Protein AF-A0A812NV18-F1 (afdb_monomer_lite)

Radius of gyration: 20.15 Å; chains: 1; bounding box: 66×31×51 Å

Secondary structure (DSSP, 8-state):
--GGGS---TT--S-S-HHHHHHHHHHHHHHHHHHHHHHHHHHHHHHHHTT--SEETTEEHHHHHHHHHHHHHHHHHHHHHHHHHHH-HHHHHHHHTTS-HHHHHHHHHSS---HHHHHHHHHHHHHHHHHHHTTTT----TTHHHHHHHHHHHHHHHHHHGGGGGT-HHHHHHHHHHHHHTHHHHHHHHHHHHHHTTHHHHHHHHTT--

Foldseek 3Di:
DDLVPQPADPPQDDPSDPVSLLVVLQVLLQVLLVVLLVQLVVQLVVCVVVVDDQDQLNAGSSQVSLLVSLLVLLVPQQVLLVVQCVVDPLSVVCVVVVRDPVSVVCLQVPPDRRPSLVNVLSNVLSVLSNCVVSLVNDPDPPVPPVVSVCSVCVSVVSSSQSSCVNRRNSSSNVSSVVSNVCVVVSVVSVVCVCVSNPVVVVVCVVVPPD

pLDDT: mean 80.18, std 15.87, range [36.34, 97.88]

Sequence (210 aa):
MDWSLAPHSLEFDGDGTLLSMYVVTYSKALPYSIFFVIAWGAYDVLLRLAGFGDQIRAVRRGTWALKLMNLTHHGLITPLALLSMWQDPVIRQLYACFGCNEAAALMNRAAAAPLAARALTPVTIGYFTADLLLLSQWQLTQSSKVERYLMLVHHIASMAVWPAAVYFDWVARYVLIMLSYESTSLLLTLLWIISAAGYKQRLLCREGLA

Structure (mmCIF, N/CA/C/O backbone):
data_AF-A0A812NV18-F1
#
_entry.id   AF-A0A812NV18-F1
#
loop_
_atom_site.group_PDB
_atom_site.id
_atom_site.type_symbol
_atom_site.label_atom_id
_atom_site.label_alt_id
_atom_site.label_comp_id
_atom_site.label_asym_id
_atom_site.label_entity_id
_atom_site.label_seq_id
_atom_site.pdbx_PDB_ins_code
_atom_site.Cartn_x
_atom_site.Cartn_y
_atom_site.Cartn_z
_atom_site.occupancy
_atom_site.B_iso_or_equiv
_atom_site.auth_seq_id
_atom_site.auth_comp_id
_atom_site.auth_asym_id
_atom_site.auth_atom_id
_atom_site.pdbx_PDB_model_num
ATOM 1 N N . MET A 1 1 ? 24.898 -11.843 -13.709 1.00 41.81 1 MET A N 1
ATOM 2 C CA . MET A 1 1 ? 23.946 -11.084 -14.541 1.00 41.81 1 MET A CA 1
ATOM 3 C C . MET A 1 1 ? 24.466 -9.663 -14.549 1.00 41.81 1 MET A C 1
ATOM 5 O O . MET A 1 1 ? 24.646 -9.116 -13.470 1.00 41.81 1 MET A O 1
ATOM 9 N N . ASP A 1 2 ? 24.875 -9.164 -15.710 1.00 36.34 2 ASP A N 1
ATOM 10 C CA . ASP A 1 2 ? 25.438 -7.821 -15.850 1.00 36.34 2 ASP A CA 1
ATOM 11 C C . ASP A 1 2 ? 24.281 -6.816 -15.899 1.00 36.34 2 ASP A C 1
ATOM 13 O O . ASP A 1 2 ? 23.457 -6.853 -16.812 1.00 36.34 2 ASP A O 1
ATOM 17 N N . TRP A 1 3 ? 24.162 -5.995 -14.857 1.00 43.84 3 TRP A N 1
ATOM 18 C CA . TRP A 1 3 ? 23.055 -5.051 -14.682 1.00 43.84 3 TRP A CA 1
ATOM 19 C C . TRP A 1 3 ? 23.277 -3.728 -15.434 1.00 43.84 3 TRP A C 1
ATOM 21 O O . TRP A 1 3 ? 22.374 -2.898 -15.468 1.00 43.84 3 TRP A O 1
ATOM 31 N N . SER A 1 4 ? 24.436 -3.553 -16.085 1.00 42.78 4 SER A N 1
ATOM 32 C CA . SER A 1 4 ? 24.821 -2.339 -16.828 1.00 42.78 4 SER A CA 1
ATOM 33 C C . SER A 1 4 ? 24.015 -2.079 -18.111 1.00 42.78 4 SER A C 1
ATOM 35 O O . SER A 1 4 ? 24.136 -1.017 -18.716 1.00 42.78 4 SER A O 1
ATOM 37 N N . LEU A 1 5 ? 23.181 -3.037 -18.533 1.00 42.78 5 LEU A N 1
ATOM 38 C CA . LEU A 1 5 ? 22.364 -2.952 -19.750 1.00 42.78 5 LEU A CA 1
ATOM 39 C C . LEU A 1 5 ? 20.910 -2.520 -19.493 1.00 42.78 5 LEU A C 1
ATOM 41 O O . LEU A 1 5 ? 20.145 -2.374 -20.448 1.00 42.78 5 LEU A O 1
ATOM 45 N N . ALA A 1 6 ? 20.499 -2.328 -18.235 1.00 46.09 6 ALA A N 1
ATOM 46 C CA . ALA A 1 6 ? 19.178 -1.785 -17.936 1.00 46.09 6 ALA A CA 1
ATOM 47 C C . ALA A 1 6 ? 19.181 -0.269 -18.219 1.00 46.09 6 ALA A C 1
ATOM 49 O O . ALA A 1 6 ? 20.049 0.434 -17.702 1.00 46.09 6 ALA A O 1
ATOM 50 N N . PRO A 1 7 ? 18.253 0.266 -19.035 1.00 44.75 7 PRO A N 1
ATOM 51 C CA . PRO A 1 7 ? 18.213 1.693 -19.334 1.00 44.75 7 PRO A CA 1
ATOM 52 C C . PRO A 1 7 ? 18.009 2.492 -18.040 1.00 44.75 7 PRO A C 1
ATOM 54 O O . PRO A 1 7 ? 16.928 2.495 -17.452 1.00 44.75 7 PRO A O 1
ATOM 57 N N . HIS A 1 8 ? 19.072 3.161 -17.590 1.00 44.47 8 HIS A N 1
ATOM 58 C CA . HIS A 1 8 ? 19.050 4.003 -16.402 1.00 44.47 8 HIS A CA 1
ATOM 59 C C . HIS A 1 8 ? 18.080 5.164 -16.614 1.00 44.47 8 HIS A C 1
ATOM 61 O O . HIS A 1 8 ? 18.234 5.982 -17.522 1.00 44.47 8 HIS A O 1
ATOM 67 N N . SER A 1 9 ? 17.063 5.256 -15.764 1.00 46.78 9 SER A N 1
ATOM 68 C CA . SER A 1 9 ? 16.259 6.464 -15.685 1.00 46.78 9 SER A CA 1
ATOM 69 C C . SER A 1 9 ? 17.014 7.550 -14.932 1.00 46.78 9 SER A C 1
ATOM 71 O O . SER A 1 9 ? 17.441 7.313 -13.805 1.00 46.78 9 SER A O 1
ATOM 73 N N . LEU A 1 10 ? 17.081 8.744 -15.519 1.00 43.34 10 LEU A N 1
ATOM 74 C CA . LEU A 1 10 ? 17.744 9.958 -15.014 1.00 43.34 10 LEU A CA 1
ATOM 75 C C . LEU A 1 10 ? 17.324 10.431 -13.596 1.00 43.34 10 LEU A C 1
ATOM 77 O O . LEU A 1 10 ? 17.858 11.415 -13.107 1.00 43.34 10 LEU A O 1
ATOM 81 N N . GLU A 1 11 ? 16.371 9.773 -12.926 1.00 48.09 11 GLU A N 1
ATOM 82 C CA . GLU A 1 11 ? 15.874 10.133 -11.581 1.00 48.09 11 GLU A CA 1
ATOM 83 C C . GLU A 1 11 ? 16.485 9.319 -10.425 1.00 48.09 11 GLU A C 1
ATOM 85 O O . GLU A 1 11 ? 16.137 9.523 -9.252 1.00 48.09 11 GLU A O 1
ATOM 90 N N . PHE A 1 12 ? 17.363 8.368 -10.741 1.00 51.25 12 PHE A N 1
ATOM 91 C CA . PHE A 1 12 ? 17.963 7.455 -9.775 1.00 51.25 12 PHE A CA 1
ATOM 92 C C . PHE A 1 12 ? 19.472 7.334 -10.019 1.00 51.25 12 PHE A C 1
ATOM 94 O O . PHE A 1 12 ? 19.949 6.316 -10.515 1.00 51.25 12 PHE A O 1
ATOM 101 N N . ASP A 1 13 ? 20.211 8.390 -9.664 1.00 47.53 13 ASP A N 1
ATOM 102 C CA . ASP A 1 13 ? 21.678 8.396 -9.654 1.00 47.53 13 ASP A CA 1
ATOM 103 C C . ASP A 1 13 ? 22.204 7.377 -8.631 1.00 47.53 13 ASP A C 1
ATOM 105 O O . ASP A 1 13 ? 21.979 7.493 -7.424 1.00 47.53 13 ASP A O 1
ATOM 109 N N . GLY A 1 14 ? 22.894 6.347 -9.115 1.00 55.31 14 GLY A N 1
ATOM 110 C CA . GLY A 1 14 ? 23.574 5.357 -8.289 1.00 55.31 14 GLY A CA 1
ATOM 111 C C . GLY A 1 14 ? 24.236 4.279 -9.138 1.00 55.31 14 GLY A C 1
ATOM 112 O O . GLY A 1 14 ? 23.858 4.077 -10.290 1.00 55.31 14 GLY A O 1
ATOM 113 N N . ASP A 1 15 ? 25.185 3.555 -8.545 1.00 57.50 15 ASP A N 1
ATOM 114 C CA . ASP A 1 15 ? 26.094 2.603 -9.211 1.00 57.50 15 ASP A CA 1
ATOM 115 C C . ASP A 1 15 ? 25.412 1.375 -9.866 1.00 57.50 15 ASP A C 1
ATOM 117 O O . ASP A 1 15 ? 26.082 0.417 -10.246 1.00 57.50 15 ASP A O 1
ATOM 121 N N . GLY A 1 16 ? 24.076 1.346 -9.965 1.00 66.50 16 GLY A N 1
ATOM 122 C CA . GLY A 1 16 ? 23.316 0.238 -10.555 1.00 66.50 16 GLY A CA 1
ATOM 123 C C . GLY A 1 16 ? 23.439 -1.078 -9.779 1.00 66.50 16 GLY A C 1
ATOM 124 O O . GLY A 1 16 ? 23.252 -2.155 -10.342 1.00 66.50 16 GLY A O 1
ATOM 125 N N . THR A 1 17 ? 23.775 -1.019 -8.487 1.00 78.00 17 THR A N 1
ATOM 126 C CA . THR A 1 17 ? 23.964 -2.201 -7.636 1.00 78.00 17 THR A CA 1
ATOM 127 C C . THR A 1 17 ? 22.673 -2.609 -6.930 1.00 78.00 17 THR A C 1
ATOM 129 O O . THR A 1 17 ? 21.763 -1.807 -6.716 1.00 78.00 17 THR A O 1
ATOM 132 N N . LEU A 1 18 ? 22.613 -3.866 -6.475 1.00 78.62 18 LEU A N 1
ATOM 133 C CA . LEU A 1 18 ? 21.523 -4.327 -5.612 1.00 78.62 18 LEU A CA 1
ATOM 134 C C . LEU A 1 18 ? 21.396 -3.433 -4.368 1.00 78.62 18 LEU A C 1
ATOM 136 O O . LEU A 1 18 ? 20.297 -3.037 -4.004 1.00 78.62 18 LEU A O 1
ATOM 140 N N . LEU A 1 19 ? 22.516 -3.066 -3.739 1.00 83.81 19 LEU A N 1
ATOM 141 C CA . LEU A 1 19 ? 22.509 -2.220 -2.547 1.00 83.81 19 LEU A CA 1
ATOM 142 C C . LEU A 1 19 ? 21.944 -0.824 -2.842 1.00 83.81 19 LEU A C 1
ATOM 144 O O . LEU A 1 19 ? 21.083 -0.355 -2.096 1.00 83.81 19 LEU A O 1
ATOM 148 N N . SER A 1 20 ? 22.370 -0.181 -3.935 1.00 81.75 20 SER A N 1
ATOM 149 C CA . SER A 1 20 ? 21.863 1.146 -4.307 1.00 81.75 20 SER A CA 1
ATOM 150 C C . SER A 1 20 ? 20.361 1.120 -4.601 1.00 81.75 20 SER A C 1
ATOM 152 O O . SER A 1 20 ? 19.666 2.042 -4.186 1.00 81.75 20 SER A O 1
ATOM 154 N N . MET A 1 21 ? 19.836 0.038 -5.193 1.00 84.38 21 MET A N 1
ATOM 155 C CA . MET A 1 21 ? 18.393 -0.181 -5.398 1.00 84.38 21 MET A CA 1
ATOM 156 C C . MET A 1 21 ? 17.594 -0.037 -4.097 1.00 84.38 21 MET A C 1
ATOM 158 O O . MET A 1 21 ? 16.613 0.711 -4.022 1.00 84.38 21 MET A O 1
ATOM 162 N N . TYR A 1 22 ? 18.028 -0.761 -3.060 1.00 88.56 22 TYR A N 1
ATOM 163 C CA . TYR A 1 22 ? 17.383 -0.762 -1.752 1.00 88.56 22 TYR A CA 1
ATOM 164 C C . TYR A 1 22 ? 17.553 0.599 -1.072 1.00 88.56 22 TYR A C 1
ATOM 166 O O . TYR A 1 22 ? 16.563 1.190 -0.651 1.00 88.56 22 TYR A O 1
ATOM 174 N N . VAL A 1 23 ? 18.767 1.152 -1.023 1.00 88.25 23 VAL A N 1
ATOM 175 C CA . VAL A 1 23 ? 19.027 2.456 -0.382 1.00 88.25 23 VAL A CA 1
ATOM 176 C C . VAL A 1 23 ? 18.149 3.557 -0.978 1.00 88.25 23 VAL A C 1
ATOM 178 O O . VAL A 1 23 ? 17.498 4.315 -0.258 1.00 88.25 23 VAL A O 1
ATOM 181 N N . VAL A 1 24 ? 18.074 3.616 -2.301 1.00 85.25 24 VAL A N 1
ATOM 182 C CA . VAL A 1 24 ? 17.283 4.606 -3.028 1.00 85.25 24 VAL A CA 1
ATOM 183 C C . VAL A 1 24 ? 15.786 4.430 -2.774 1.00 85.25 24 VAL A C 1
ATOM 185 O O . VAL A 1 24 ? 15.084 5.396 -2.476 1.00 85.25 24 VAL A O 1
ATOM 188 N N . THR A 1 25 ? 15.284 3.199 -2.863 1.00 88.56 25 THR A N 1
ATOM 189 C CA . THR A 1 25 ? 13.852 2.937 -2.680 1.00 88.56 25 THR A CA 1
ATOM 190 C C . THR A 1 25 ? 13.421 3.245 -1.249 1.00 88.56 25 THR A C 1
ATOM 192 O O . THR A 1 25 ? 12.425 3.934 -1.034 1.00 88.56 25 THR A O 1
ATOM 195 N N . TYR A 1 26 ? 14.188 2.780 -0.262 1.00 92.12 26 TYR A N 1
ATOM 196 C CA . TYR A 1 26 ? 13.844 2.932 1.149 1.00 92.12 26 TYR A CA 1
ATOM 197 C C . TYR A 1 26 ? 14.080 4.349 1.681 1.00 92.12 26 TYR A C 1
ATOM 199 O O . TYR A 1 26 ? 13.310 4.799 2.528 1.00 92.12 26 TYR A O 1
ATOM 207 N N . SER A 1 27 ? 15.062 5.092 1.158 1.00 91.00 27 SER A N 1
ATOM 208 C CA . SER A 1 27 ? 15.212 6.519 1.492 1.00 91.00 27 SER A CA 1
ATOM 209 C C . SER A 1 27 ? 14.010 7.337 1.015 1.00 91.00 27 SER A C 1
ATOM 211 O O . SER A 1 27 ? 13.513 8.181 1.760 1.00 91.00 27 SER A O 1
ATOM 213 N N . LYS A 1 28 ? 13.472 7.029 -0.176 1.00 91.12 28 LYS A N 1
ATOM 214 C CA . LYS A 1 28 ? 12.223 7.626 -0.673 1.00 91.12 28 LYS A CA 1
ATOM 215 C C . LYS A 1 28 ? 10.982 7.101 0.062 1.00 91.12 28 LYS A C 1
ATOM 217 O O . LYS A 1 28 ? 10.014 7.841 0.180 1.00 91.12 28 LYS A O 1
ATOM 222 N N . ALA A 1 29 ? 10.991 5.864 0.566 1.00 94.31 29 ALA A N 1
ATOM 223 C CA . ALA A 1 29 ? 9.863 5.276 1.296 1.00 94.31 29 ALA A CA 1
ATOM 224 C C . ALA A 1 29 ? 9.712 5.810 2.732 1.00 94.31 29 ALA A C 1
ATOM 226 O O . ALA A 1 29 ? 8.592 5.949 3.218 1.00 94.31 29 ALA A O 1
ATOM 227 N N . LEU A 1 30 ? 10.819 6.144 3.403 1.00 94.94 30 LEU A N 1
ATOM 228 C CA . LEU A 1 30 ? 10.836 6.624 4.789 1.00 94.94 30 LEU A CA 1
ATOM 229 C C . LEU A 1 30 ? 9.849 7.774 5.089 1.00 94.94 30 LEU A C 1
ATOM 231 O O . LEU A 1 30 ? 9.085 7.640 6.050 1.00 94.94 30 LEU A O 1
ATOM 235 N N . PRO A 1 31 ? 9.805 8.882 4.317 1.00 96.06 31 PRO A N 1
ATOM 236 C CA . PRO A 1 31 ? 8.834 9.947 4.570 1.00 96.06 31 PRO A CA 1
ATOM 237 C C . PRO A 1 31 ? 7.385 9.458 4.463 1.00 96.06 31 PRO A C 1
ATOM 239 O O . PRO A 1 31 ? 6.535 9.917 5.224 1.00 96.06 31 PRO A O 1
ATOM 242 N N . TYR A 1 32 ? 7.098 8.490 3.587 1.00 96.00 32 TYR A N 1
ATOM 243 C CA . TYR A 1 32 ? 5.766 7.896 3.482 1.00 96.00 32 TYR A CA 1
ATOM 244 C C . TYR A 1 32 ? 5.443 7.005 4.682 1.00 96.00 32 TYR A C 1
ATOM 246 O O . TYR A 1 32 ? 4.331 7.083 5.195 1.00 96.00 32 TYR A O 1
ATOM 254 N N . SER A 1 33 ? 6.403 6.230 5.199 1.00 96.81 33 SER A N 1
ATOM 255 C CA . SER A 1 33 ? 6.217 5.474 6.448 1.00 96.81 33 SER A CA 1
ATOM 256 C C . SER A 1 33 ? 5.824 6.396 7.602 1.00 96.81 33 SER A C 1
ATOM 258 O O . SER A 1 33 ? 4.867 6.123 8.324 1.00 96.81 33 SER A O 1
ATOM 260 N N . ILE A 1 34 ? 6.530 7.523 7.745 1.00 97.19 34 ILE A N 1
ATOM 261 C CA . ILE A 1 34 ? 6.234 8.540 8.763 1.00 97.19 34 ILE A CA 1
ATOM 262 C C . ILE A 1 34 ? 4.842 9.134 8.528 1.00 97.19 34 ILE A C 1
ATOM 264 O O . ILE A 1 34 ? 4.042 9.207 9.461 1.00 97.19 34 ILE A O 1
ATOM 268 N N . PHE A 1 35 ? 4.531 9.511 7.286 1.00 96.38 35 PHE A N 1
ATOM 269 C CA . PHE A 1 35 ? 3.225 10.044 6.913 1.00 96.38 35 PHE A CA 1
ATOM 270 C C . PHE A 1 35 ? 2.083 9.092 7.289 1.00 96.38 35 PHE A C 1
ATOM 272 O O . PHE A 1 35 ? 1.123 9.529 7.918 1.00 96.38 35 PHE A O 1
ATOM 279 N N . PHE A 1 36 ? 2.185 7.800 6.966 1.00 97.50 36 PHE A N 1
ATOM 280 C CA . PHE A 1 36 ? 1.132 6.830 7.270 1.00 97.50 36 PHE A CA 1
ATOM 281 C C . PHE A 1 36 ? 0.977 6.588 8.777 1.00 97.50 36 PHE A C 1
ATOM 283 O O . PHE A 1 36 ? -0.150 6.543 9.266 1.00 97.50 36 PHE A O 1
ATOM 290 N N . VAL A 1 37 ? 2.071 6.543 9.546 1.00 97.44 37 VAL A N 1
ATOM 291 C CA . VAL A 1 37 ? 1.990 6.471 11.017 1.00 97.44 37 VAL A CA 1
ATOM 292 C C . VAL A 1 37 ? 1.296 7.711 11.599 1.00 97.44 37 VAL A C 1
ATOM 294 O O . VAL A 1 37 ? 0.440 7.583 12.477 1.00 97.44 37 VAL A O 1
ATOM 297 N N . ILE A 1 38 ? 1.608 8.907 11.088 1.00 97.56 38 ILE A N 1
ATOM 298 C CA . ILE A 1 38 ? 0.936 10.151 11.494 1.00 97.56 38 ILE A CA 1
ATOM 299 C C . ILE A 1 38 ? -0.544 10.124 11.096 1.00 97.56 38 ILE A C 1
ATOM 301 O O . ILE A 1 38 ? -1.393 10.482 11.910 1.00 97.56 38 ILE A O 1
ATOM 305 N N . ALA A 1 39 ? -0.872 9.673 9.884 1.00 96.75 39 ALA A N 1
ATOM 306 C CA . ALA A 1 39 ? -2.246 9.572 9.402 1.00 96.75 39 ALA A CA 1
ATOM 307 C C . ALA A 1 39 ? -3.078 8.618 10.273 1.00 96.75 39 ALA A C 1
ATOM 309 O O . ALA A 1 39 ? -4.186 8.967 10.679 1.00 96.75 39 ALA A O 1
ATOM 310 N N . TRP A 1 40 ? -2.527 7.454 10.634 1.00 97.75 40 TRP A N 1
ATOM 311 C CA . TRP A 1 40 ? -3.141 6.550 11.607 1.00 97.75 40 TRP A CA 1
ATOM 312 C C . TRP A 1 40 ? -3.402 7.250 12.948 1.00 97.75 40 TRP A C 1
ATOM 314 O O . TRP A 1 40 ? -4.520 7.196 13.461 1.00 97.75 40 TRP A O 1
ATOM 324 N N . GLY A 1 41 ? -2.401 7.953 13.490 1.00 97.50 41 GLY A N 1
ATOM 325 C CA . GLY A 1 41 ? -2.540 8.691 14.747 1.00 97.50 41 GLY A CA 1
ATOM 326 C C . GLY A 1 41 ? -3.616 9.777 14.673 1.00 97.50 41 GLY A C 1
ATOM 327 O O . GLY A 1 41 ? -4.420 9.915 15.594 1.00 97.50 41 GLY A O 1
ATOM 328 N N . ALA A 1 42 ? -3.692 10.499 13.553 1.00 97.88 42 ALA A N 1
ATOM 329 C CA . ALA A 1 42 ? -4.732 11.491 13.304 1.00 97.88 42 ALA A CA 1
ATOM 330 C C . ALA A 1 42 ? -6.129 10.851 13.297 1.00 97.88 42 ALA A C 1
ATOM 332 O O . ALA A 1 42 ? -7.033 11.370 13.950 1.00 97.88 42 ALA A O 1
ATOM 333 N N . TYR A 1 43 ? -6.309 9.701 12.638 1.00 97.62 43 TYR A N 1
ATOM 334 C CA . TYR A 1 43 ? -7.581 8.975 12.681 1.00 97.62 43 TYR A CA 1
ATOM 335 C C . TYR A 1 43 ? -7.933 8.483 14.090 1.00 97.62 43 TYR A C 1
ATOM 337 O O . TYR A 1 43 ? -9.087 8.621 14.492 1.00 97.62 43 TYR A O 1
ATOM 345 N N . ASP A 1 44 ? -6.978 7.954 14.865 1.00 97.00 44 ASP A N 1
ATOM 346 C CA . ASP A 1 44 ? -7.248 7.520 16.246 1.00 97.00 44 ASP A CA 1
ATOM 347 C C . ASP A 1 44 ? -7.688 8.695 17.133 1.00 97.00 44 ASP A C 1
ATOM 349 O O . ASP A 1 44 ? -8.668 8.583 17.875 1.00 97.00 44 ASP A O 1
ATOM 353 N N . VAL A 1 45 ? -7.023 9.848 16.998 1.00 97.50 45 VAL A N 1
ATOM 354 C CA . VAL A 1 45 ? -7.393 11.085 17.701 1.00 97.50 45 VAL A CA 1
ATOM 355 C C . VAL A 1 45 ? -8.776 11.568 17.272 1.00 97.50 45 VAL A C 1
ATOM 357 O O . VAL A 1 45 ? -9.589 11.883 18.138 1.00 97.50 45 VAL A O 1
ATOM 360 N N . LEU A 1 46 ? -9.086 11.588 15.973 1.00 97.00 46 LEU A N 1
ATOM 361 C CA . LEU A 1 46 ? -10.409 11.984 15.478 1.00 97.00 46 LEU A CA 1
ATOM 362 C C . LEU A 1 46 ? -11.515 11.074 16.021 1.00 97.00 46 LEU A C 1
ATOM 364 O O . LEU A 1 46 ? -12.548 11.567 16.472 1.00 97.00 46 LEU A O 1
ATOM 368 N N . LEU A 1 47 ? -11.291 9.758 16.039 1.00 95.50 47 LEU A N 1
ATOM 369 C CA . LEU A 1 47 ? -12.233 8.803 16.622 1.00 95.50 47 LEU A CA 1
ATOM 370 C C . LEU A 1 47 ? -12.416 9.055 18.126 1.00 95.50 47 LEU A C 1
ATOM 372 O O . LEU A 1 47 ? -13.542 9.054 18.621 1.00 95.50 47 LEU A O 1
ATOM 376 N N . ARG A 1 48 ? -11.334 9.338 18.855 1.00 95.31 48 ARG A N 1
ATOM 377 C CA . ARG A 1 48 ? -11.410 9.689 20.277 1.00 95.31 48 ARG A CA 1
ATOM 378 C C . ARG A 1 48 ? -12.193 10.985 20.509 1.00 95.31 48 ARG A C 1
ATOM 380 O O . ARG A 1 48 ? -13.042 11.027 21.397 1.00 95.31 48 ARG A O 1
ATOM 387 N N . LEU A 1 49 ? -11.938 12.025 19.714 1.00 95.38 49 LEU A N 1
ATOM 388 C CA . LEU A 1 49 ? -12.653 13.306 19.780 1.00 95.38 49 LEU A CA 1
ATOM 389 C C . LEU A 1 49 ? -14.137 13.162 19.419 1.00 95.38 49 LEU A C 1
ATOM 391 O O . LEU A 1 49 ? -14.968 13.878 19.968 1.00 95.38 49 LEU A O 1
ATOM 395 N N . ALA A 1 50 ? -14.484 12.195 18.568 1.00 93.44 50 ALA A N 1
ATOM 396 C CA . ALA A 1 50 ? -15.866 11.825 18.263 1.00 93.44 50 ALA A CA 1
ATOM 397 C C . ALA A 1 50 ? -16.571 11.050 19.400 1.00 93.44 50 ALA A C 1
ATOM 399 O O . ALA A 1 50 ? -17.706 10.608 19.230 1.00 93.44 50 ALA A O 1
ATOM 400 N N . GLY A 1 51 ? -15.921 10.877 20.557 1.00 91.12 51 GLY A N 1
ATOM 401 C CA . GLY A 1 51 ? -16.498 10.242 21.743 1.00 91.12 51 GLY A CA 1
ATOM 402 C C . GLY A 1 51 ? -16.332 8.723 21.791 1.00 91.12 51 GLY A C 1
ATOM 403 O O . GLY A 1 51 ? -16.900 8.075 22.671 1.00 91.12 51 GLY A O 1
ATOM 404 N N . PHE A 1 52 ? -15.555 8.131 20.880 1.00 91.25 52 PHE A N 1
ATOM 405 C CA . PHE A 1 52 ? -15.274 6.702 20.927 1.00 91.25 52 PHE A CA 1
ATOM 406 C C . PHE A 1 52 ? -14.193 6.381 21.967 1.00 91.25 52 PHE A C 1
ATOM 408 O O . PHE A 1 52 ? -13.085 6.923 21.935 1.00 91.25 52 PHE A O 1
ATOM 415 N N . GLY A 1 53 ? -14.508 5.449 22.873 1.00 89.50 53 GLY A N 1
ATOM 416 C CA . GLY A 1 53 ? -13.548 4.881 23.822 1.00 89.50 53 GLY A CA 1
ATOM 417 C C . GLY A 1 53 ? -12.487 4.014 23.137 1.00 89.50 53 GLY A C 1
ATOM 418 O O . GLY A 1 53 ? -12.280 4.079 21.927 1.00 89.50 53 GLY A O 1
ATOM 419 N N . ASP A 1 54 ? -11.792 3.170 23.896 1.00 90.44 54 ASP A N 1
ATOM 420 C CA . ASP A 1 54 ? -10.711 2.329 23.345 1.00 90.44 54 ASP A CA 1
ATOM 421 C C . ASP A 1 54 ? -11.212 1.196 22.441 1.00 90.44 54 ASP A C 1
ATOM 423 O O . ASP A 1 54 ? -10.441 0.588 21.691 1.00 90.44 54 ASP A O 1
ATOM 427 N N . GLN A 1 55 ? -12.521 0.944 22.466 1.00 89.62 55 GLN A N 1
ATOM 428 C CA . GLN A 1 55 ? -13.203 0.018 21.579 1.00 89.62 55 GLN A CA 1
ATOM 429 C C . GLN A 1 55 ?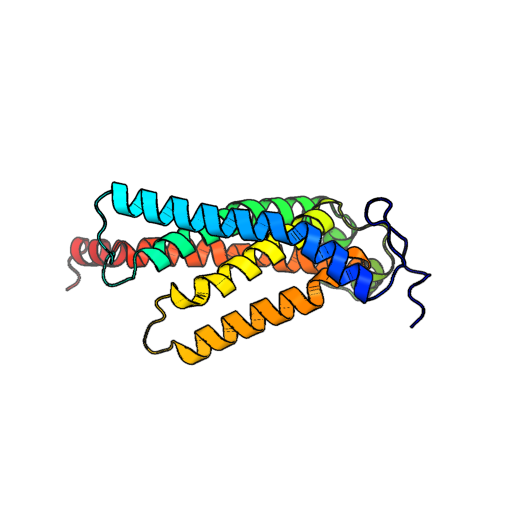 -14.422 0.674 20.930 1.00 89.62 55 GLN A C 1
ATOM 431 O O . GLN A 1 55 ? -15.183 1.401 21.565 1.00 89.62 55 GLN A O 1
ATOM 436 N N . ILE A 1 56 ? -14.638 0.339 19.664 1.00 87.44 56 ILE A N 1
ATOM 437 C CA . ILE A 1 56 ? -15.819 0.667 18.875 1.00 87.44 56 ILE A CA 1
ATOM 438 C C . ILE A 1 56 ? -16.431 -0.668 18.464 1.00 87.44 56 ILE A C 1
ATOM 440 O O . ILE A 1 56 ? -15.858 -1.394 17.650 1.00 87.44 56 ILE A O 1
ATOM 444 N N . ARG A 1 57 ? -17.584 -1.007 19.057 1.00 84.81 57 ARG A N 1
ATOM 445 C CA . ARG A 1 57 ? -18.323 -2.256 18.788 1.00 84.81 57 ARG A CA 1
ATOM 446 C C . ARG A 1 57 ? -17.440 -3.512 18.909 1.00 84.81 57 ARG A C 1
ATOM 448 O O . ARG A 1 57 ? -17.361 -4.315 17.988 1.00 84.81 57 ARG A O 1
ATOM 455 N N . ALA A 1 58 ? -16.768 -3.653 20.056 1.00 84.44 58 ALA A N 1
ATOM 456 C CA . ALA A 1 58 ? -15.850 -4.752 20.392 1.00 84.44 58 ALA A CA 1
ATOM 457 C C . ALA A 1 58 ? -14.566 -4.848 19.540 1.00 84.44 58 ALA A C 1
ATOM 459 O O . ALA A 1 58 ? -13.804 -5.804 19.686 1.00 84.44 58 ALA A O 1
ATOM 460 N N . VAL A 1 59 ? -14.287 -3.850 18.695 1.00 87.25 59 VAL A N 1
ATOM 461 C CA . VAL A 1 59 ? -13.035 -3.726 17.940 1.00 87.25 59 VAL A CA 1
ATOM 462 C C . VAL A 1 59 ? -12.224 -2.552 18.478 1.00 87.25 59 VAL A C 1
ATOM 464 O O . VAL A 1 59 ? -12.766 -1.471 18.696 1.00 87.25 59 VAL A O 1
ATOM 467 N N . ARG A 1 60 ? -10.917 -2.732 18.665 1.00 90.50 60 ARG A N 1
ATOM 468 C CA . ARG A 1 60 ? -9.989 -1.696 19.121 1.00 90.50 60 ARG A CA 1
ATOM 469 C C . ARG A 1 60 ? -10.071 -0.471 18.210 1.00 90.50 60 ARG A C 1
ATOM 471 O O . ARG A 1 60 ? -9.998 -0.598 16.987 1.00 90.50 60 ARG A O 1
ATOM 478 N N . ARG A 1 61 ? -10.147 0.726 18.799 1.00 92.88 61 ARG A N 1
ATOM 479 C CA . ARG A 1 61 ? -10.155 2.005 18.061 1.00 92.88 61 ARG A CA 1
ATOM 480 C C . ARG A 1 61 ? -8.947 2.139 17.121 1.00 92.88 61 ARG A C 1
ATOM 482 O O . ARG A 1 61 ? -9.110 2.516 15.967 1.00 92.88 61 ARG A O 1
ATOM 489 N N . GLY A 1 62 ? -7.775 1.669 17.552 1.00 93.69 62 GLY A N 1
ATOM 490 C CA . GLY A 1 62 ? -6.577 1.588 16.711 1.00 93.69 62 GLY A CA 1
ATOM 491 C C . GLY A 1 62 ? -6.744 0.745 15.435 1.00 93.69 62 GLY A C 1
ATOM 492 O O . GLY A 1 62 ? -6.176 1.102 14.407 1.00 93.69 62 GLY A O 1
ATOM 493 N N . THR A 1 63 ? -7.557 -0.322 15.449 1.00 92.25 63 THR A N 1
ATOM 494 C CA . THR A 1 63 ? -7.891 -1.094 14.233 1.00 92.25 63 THR A CA 1
ATOM 495 C C . THR A 1 63 ? -8.798 -0.297 13.298 1.00 92.25 63 THR A C 1
ATOM 497 O O . THR A 1 63 ? -8.636 -0.357 12.084 1.00 92.25 63 THR A O 1
ATOM 500 N N . TRP A 1 64 ? -9.736 0.481 13.842 1.00 93.19 64 TRP A N 1
ATOM 501 C CA . TRP A 1 64 ? -10.554 1.392 13.040 1.00 93.19 64 TRP A CA 1
ATOM 502 C C . TRP A 1 64 ? -9.705 2.470 12.366 1.00 93.19 64 TRP A C 1
ATOM 504 O O . TRP A 1 64 ? -9.864 2.707 11.170 1.00 93.19 64 TRP A O 1
ATOM 514 N N . ALA A 1 65 ? -8.763 3.063 13.100 1.00 95.50 65 ALA A N 1
ATOM 515 C CA . ALA A 1 65 ? -7.813 4.023 12.548 1.00 95.50 65 ALA A CA 1
ATOM 516 C C . ALA A 1 65 ? -6.956 3.410 11.424 1.00 95.50 65 ALA A C 1
ATOM 518 O O . ALA A 1 65 ? -6.776 4.039 10.384 1.00 95.50 65 ALA A O 1
ATOM 519 N N . LEU A 1 66 ? -6.509 2.156 11.581 1.00 93.50 66 LEU A N 1
ATOM 520 C CA . LEU A 1 66 ? -5.824 1.410 10.517 1.00 93.50 66 LEU A CA 1
ATOM 521 C C . LEU A 1 66 ? -6.717 1.222 9.289 1.00 93.50 66 LEU A C 1
ATOM 523 O O . LEU A 1 66 ? -6.296 1.498 8.176 1.00 93.50 66 LEU A O 1
ATOM 527 N N . LYS A 1 67 ? -7.980 0.822 9.466 1.00 91.75 67 LYS A N 1
ATOM 528 C CA . LYS A 1 67 ? -8.914 0.648 8.341 1.00 91.75 67 LYS A CA 1
ATOM 529 C C . LYS A 1 67 ? -9.185 1.951 7.587 1.00 91.75 67 LYS A C 1
ATOM 531 O O . LYS A 1 67 ? -9.288 1.917 6.365 1.00 91.75 67 LYS A O 1
ATOM 536 N N . LEU A 1 68 ? -9.260 3.085 8.283 1.00 93.88 68 LEU A N 1
ATOM 537 C CA . LEU A 1 68 ? -9.388 4.403 7.653 1.00 93.88 68 LEU A CA 1
ATOM 538 C C . LEU A 1 68 ? -8.112 4.801 6.899 1.00 93.88 68 LEU A C 1
ATOM 540 O O . LEU A 1 68 ? -8.197 5.266 5.766 1.00 93.88 68 LEU A O 1
ATOM 544 N N . MET A 1 69 ? -6.937 4.552 7.480 1.00 94.81 69 MET A N 1
ATOM 545 C CA . MET A 1 69 ? -5.654 4.754 6.803 1.00 94.81 69 MET A CA 1
ATOM 546 C C . MET A 1 69 ? -5.531 3.887 5.539 1.00 94.81 69 MET A C 1
ATOM 548 O O . MET A 1 69 ? -5.180 4.408 4.482 1.00 94.81 69 MET A O 1
ATOM 552 N N . ASN A 1 70 ? -5.878 2.598 5.617 1.00 91.56 70 ASN A N 1
ATOM 553 C CA . ASN A 1 70 ? -5.876 1.680 4.473 1.00 91.56 70 ASN A CA 1
ATOM 554 C C . ASN A 1 70 ? -6.853 2.142 3.390 1.00 91.56 70 ASN A C 1
ATOM 556 O O . ASN A 1 70 ? -6.541 2.071 2.204 1.00 91.56 70 ASN A O 1
ATOM 560 N N . LEU A 1 71 ? -8.024 2.651 3.785 1.00 91.56 71 LEU A N 1
ATOM 561 C CA . LEU A 1 71 ? -8.988 3.214 2.844 1.00 91.56 71 LEU A CA 1
ATOM 562 C C . LEU A 1 71 ? -8.412 4.434 2.114 1.00 91.56 71 LEU A C 1
ATOM 564 O O . LEU A 1 71 ? -8.588 4.543 0.905 1.00 91.56 71 LEU A O 1
ATOM 568 N N . THR A 1 72 ? -7.694 5.314 2.815 1.00 91.38 72 THR A N 1
ATOM 569 C CA . THR A 1 72 ? -7.003 6.460 2.203 1.00 91.38 72 THR A CA 1
ATOM 570 C C . THR A 1 72 ? -5.895 6.013 1.258 1.00 91.38 72 THR A C 1
ATOM 572 O O . THR A 1 72 ? -5.790 6.541 0.154 1.00 91.38 72 THR A O 1
ATOM 575 N N . HIS A 1 73 ? -5.103 5.011 1.647 1.00 92.69 73 HIS A N 1
ATOM 576 C CA . HIS A 1 73 ? -4.077 4.434 0.784 1.00 92.69 73 HIS A CA 1
ATOM 577 C C . HIS A 1 73 ? -4.692 3.866 -0.503 1.00 92.69 73 HIS A C 1
ATOM 579 O O . HIS A 1 73 ? -4.420 4.377 -1.588 1.00 92.69 73 HIS A O 1
ATOM 585 N N . HIS A 1 74 ? -5.591 2.886 -0.404 1.00 90.88 74 HIS A N 1
ATOM 586 C CA . HIS A 1 74 ? -6.190 2.264 -1.588 1.00 90.88 74 HIS A CA 1
ATOM 587 C C . HIS A 1 74 ? -7.042 3.257 -2.398 1.00 90.88 74 HIS A C 1
ATOM 589 O O . HIS A 1 74 ? -7.027 3.233 -3.626 1.00 90.88 74 HIS A O 1
ATOM 595 N N . GLY A 1 75 ? -7.733 4.189 -1.735 1.00 89.19 75 GLY A N 1
ATOM 596 C CA . GLY A 1 75 ? -8.542 5.222 -2.385 1.00 89.19 75 GLY A CA 1
ATOM 597 C C . GLY A 1 75 ? -7.737 6.207 -3.234 1.00 89.19 75 GLY A C 1
ATOM 598 O O . GLY A 1 75 ? -8.285 6.766 -4.180 1.00 89.19 75 GLY A O 1
ATOM 599 N N . LEU A 1 76 ? -6.447 6.398 -2.940 1.00 89.69 76 LEU A N 1
ATOM 600 C CA . LEU A 1 76 ? -5.548 7.251 -3.722 1.00 89.69 76 LEU A CA 1
ATOM 601 C C . LEU A 1 76 ? -4.709 6.445 -4.718 1.00 89.69 76 LEU A C 1
ATOM 603 O O . LEU A 1 76 ? -4.593 6.820 -5.884 1.00 89.69 76 LEU A O 1
ATOM 607 N N . ILE A 1 77 ? -4.134 5.329 -4.272 1.00 90.81 77 ILE A N 1
ATOM 608 C CA . ILE A 1 77 ? -3.169 4.558 -5.058 1.00 90.81 77 ILE A CA 1
ATOM 609 C C . ILE A 1 77 ? -3.853 3.773 -6.173 1.00 90.81 77 ILE A C 1
ATOM 611 O O . ILE A 1 77 ? -3.345 3.759 -7.292 1.00 90.81 77 ILE A O 1
ATOM 615 N N . THR A 1 78 ? -5.030 3.190 -5.928 1.00 88.62 78 THR A N 1
ATOM 616 C CA . THR A 1 78 ? -5.737 2.410 -6.950 1.00 88.62 78 THR A CA 1
ATOM 617 C C . THR A 1 78 ? -6.154 3.262 -8.159 1.00 88.62 78 THR A C 1
ATOM 619 O O . THR A 1 78 ? -5.843 2.853 -9.280 1.00 88.62 78 THR A O 1
ATOM 622 N N . PRO A 1 79 ? -6.790 4.448 -8.017 1.00 89.31 79 PRO A N 1
ATOM 623 C CA . PRO A 1 79 ? -7.105 5.288 -9.175 1.00 89.31 79 PRO A CA 1
ATOM 624 C C . PRO A 1 79 ? -5.863 5.743 -9.943 1.00 89.31 79 PRO A C 1
ATOM 626 O O . PRO A 1 79 ? -5.870 5.737 -11.173 1.00 89.31 79 PRO A O 1
ATOM 629 N N . LEU A 1 80 ? -4.784 6.094 -9.233 1.00 90.25 80 LEU A N 1
ATOM 630 C CA . LEU A 1 80 ? -3.521 6.480 -9.861 1.00 90.25 80 LEU A CA 1
ATOM 631 C C . LEU A 1 80 ? -2.897 5.312 -10.629 1.00 90.25 80 LEU A C 1
ATOM 633 O O . LEU A 1 80 ? -2.439 5.505 -11.756 1.00 90.25 80 LEU A O 1
ATOM 637 N N . ALA A 1 81 ? -2.922 4.102 -10.068 1.00 90.25 81 ALA A N 1
ATOM 638 C CA . ALA A 1 81 ? -2.436 2.904 -10.738 1.00 90.25 81 ALA A CA 1
ATOM 639 C C . ALA A 1 81 ? -3.256 2.597 -11.998 1.00 90.25 81 ALA A C 1
ATOM 641 O O . ALA A 1 81 ? -2.679 2.425 -13.069 1.00 90.25 81 ALA A O 1
ATOM 642 N N . LEU A 1 82 ? -4.591 2.626 -11.909 1.00 89.81 82 LEU A N 1
ATOM 643 C CA . LEU A 1 82 ? -5.486 2.404 -13.050 1.00 89.81 82 LEU A CA 1
ATOM 644 C C . LEU A 1 82 ? -5.293 3.451 -14.154 1.00 89.81 82 LEU A C 1
ATOM 646 O O . LEU A 1 82 ? -5.206 3.093 -15.329 1.00 89.81 82 LEU A O 1
ATOM 650 N N . LEU A 1 83 ? -5.175 4.732 -13.793 1.00 89.62 83 LEU A N 1
ATOM 651 C CA . LEU A 1 83 ? -4.897 5.802 -14.751 1.00 89.62 83 LEU A CA 1
ATOM 652 C C . LEU A 1 83 ? -3.538 5.596 -15.433 1.00 89.62 83 LEU A C 1
ATOM 654 O O . LEU A 1 83 ? -3.431 5.735 -16.650 1.00 89.62 83 LEU A O 1
ATOM 658 N N . SER A 1 84 ? -2.519 5.207 -14.667 1.00 88.94 84 SER A N 1
ATOM 659 C CA . SER A 1 84 ? -1.173 4.940 -15.190 1.00 88.94 84 SER A CA 1
ATOM 660 C C . SER A 1 84 ? -1.154 3.735 -16.127 1.00 88.94 84 SER A C 1
ATOM 662 O O . SER A 1 84 ? -0.508 3.774 -17.169 1.00 88.94 84 SER A O 1
ATOM 664 N N . MET A 1 85 ? -1.905 2.681 -15.798 1.00 88.44 85 MET A N 1
ATOM 665 C CA . MET A 1 85 ? -2.090 1.516 -16.664 1.00 88.44 85 MET A CA 1
ATOM 666 C C . MET A 1 85 ? -2.827 1.872 -17.954 1.00 88.44 85 MET A C 1
ATOM 668 O O . MET A 1 85 ? -2.471 1.376 -19.018 1.00 88.44 85 MET A O 1
ATOM 672 N N . TRP A 1 86 ? -3.833 2.746 -17.879 1.00 86.88 86 TRP A N 1
ATOM 673 C CA . TRP A 1 86 ? -4.545 3.243 -19.056 1.00 86.88 86 TRP A CA 1
ATOM 674 C C . TRP A 1 86 ? -3.654 4.100 -19.967 1.00 86.88 86 TRP A C 1
ATOM 676 O O . TRP A 1 86 ? -3.824 4.115 -21.186 1.00 86.88 86 TRP A O 1
ATOM 686 N N . GLN A 1 87 ? -2.690 4.817 -19.396 1.00 87.31 87 GLN A N 1
ATOM 687 C CA . GLN A 1 87 ? -1.735 5.622 -20.155 1.00 87.31 87 GLN A CA 1
ATOM 688 C C . GLN A 1 87 ? -0.565 4.795 -20.708 1.00 87.31 87 GLN A C 1
ATOM 690 O O . GLN A 1 87 ? 0.065 5.222 -21.674 1.00 87.31 87 GLN A O 1
ATOM 695 N N . ASP A 1 88 ? -0.290 3.613 -20.148 1.00 85.50 88 ASP A N 1
ATOM 696 C CA . ASP A 1 88 ? 0.790 2.741 -20.602 1.00 85.50 88 ASP A CA 1
ATOM 697 C C . ASP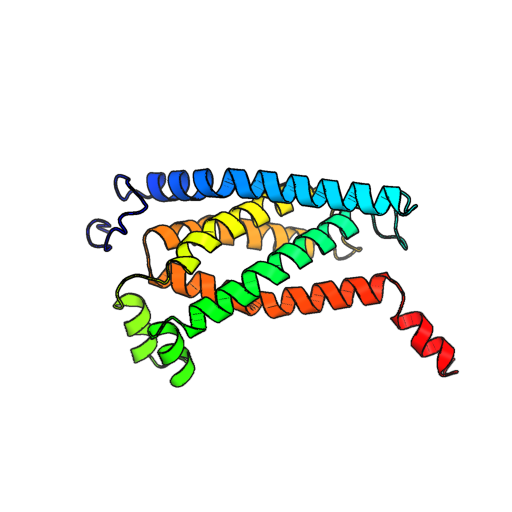 A 1 88 ? 0.355 1.880 -21.811 1.00 85.50 88 ASP A C 1
ATOM 699 O O . ASP A 1 88 ? -0.517 1.008 -21.694 1.00 85.50 88 ASP A O 1
ATOM 703 N N . PRO A 1 89 ? 0.961 2.077 -22.998 1.00 82.88 89 PRO A N 1
ATOM 704 C CA . PRO A 1 89 ? 0.582 1.342 -24.202 1.00 82.88 89 PRO A CA 1
ATOM 705 C C . PRO A 1 89 ? 0.924 -0.155 -24.131 1.00 82.88 89 PRO A C 1
ATOM 707 O O . PRO A 1 89 ? 0.265 -0.953 -24.795 1.00 82.88 89 PRO A O 1
ATOM 710 N N . VAL A 1 90 ? 1.916 -0.549 -23.329 1.00 84.00 90 VAL A N 1
ATOM 711 C CA . VAL A 1 90 ? 2.359 -1.942 -23.164 1.00 84.00 90 VAL A CA 1
ATOM 712 C C . VAL A 1 90 ? 1.348 -2.712 -22.328 1.00 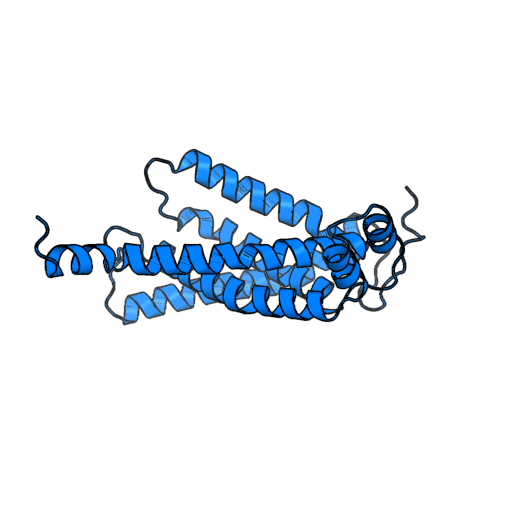84.00 90 VAL A C 1
ATOM 714 O O . VAL A 1 90 ? 0.901 -3.785 -22.730 1.00 84.00 90 VAL A O 1
ATOM 717 N N . ILE A 1 91 ? 0.930 -2.141 -21.196 1.00 85.00 91 ILE A N 1
ATOM 718 C CA . ILE A 1 91 ? -0.099 -2.722 -20.331 1.00 85.00 91 ILE A CA 1
ATOM 719 C C . ILE A 1 91 ? -1.421 -2.820 -21.097 1.00 85.00 91 ILE A C 1
ATOM 721 O O . ILE A 1 91 ? -2.087 -3.853 -21.050 1.00 85.00 91 ILE A O 1
ATOM 725 N N . ARG A 1 92 ? -1.783 -1.797 -21.878 1.00 85.38 92 ARG A N 1
ATOM 726 C CA . ARG A 1 92 ? -2.976 -1.860 -22.733 1.00 85.38 92 ARG A CA 1
ATOM 727 C C . ARG A 1 92 ? -2.927 -3.000 -23.742 1.00 85.38 92 ARG A C 1
ATOM 729 O O . ARG A 1 92 ? -3.934 -3.679 -23.911 1.00 85.38 92 ARG A O 1
ATOM 736 N N . GLN A 1 93 ? -1.789 -3.223 -24.394 1.00 82.06 93 GLN A N 1
ATOM 737 C CA . GLN A 1 93 ? -1.628 -4.338 -25.332 1.00 82.06 93 GLN A CA 1
ATOM 738 C C . GLN A 1 93 ? -1.711 -5.694 -24.622 1.00 82.06 93 GLN A C 1
ATOM 740 O O . GLN A 1 93 ? -2.381 -6.594 -25.125 1.00 82.06 93 GLN A O 1
ATOM 745 N N . LEU A 1 94 ? -1.122 -5.812 -23.426 1.00 83.38 94 LEU A N 1
ATOM 746 C CA . LEU A 1 94 ? -1.221 -7.008 -22.585 1.00 83.38 94 LEU A CA 1
ATOM 747 C C . LEU A 1 94 ? -2.675 -7.384 -22.284 1.00 83.38 94 LEU A C 1
ATOM 749 O O . LEU A 1 94 ? -3.053 -8.544 -22.452 1.00 83.38 94 LEU A O 1
ATOM 753 N N . TYR A 1 95 ? -3.500 -6.411 -21.893 1.00 83.25 95 TYR A N 1
ATOM 754 C CA . TYR A 1 95 ? -4.919 -6.656 -21.626 1.00 83.25 95 TYR A CA 1
ATOM 755 C C . TYR A 1 95 ? -5.757 -6.812 -22.901 1.00 83.25 95 TYR A C 1
ATOM 757 O O . TYR A 1 95 ? -6.696 -7.602 -22.903 1.00 83.25 95 TYR A O 1
ATOM 765 N N . ALA A 1 96 ? -5.412 -6.128 -23.996 1.00 82.25 96 ALA A N 1
ATOM 766 C CA . ALA A 1 96 ? -6.130 -6.247 -25.267 1.00 82.25 96 ALA A CA 1
ATOM 767 C C . ALA A 1 96 ? -6.020 -7.651 -25.888 1.00 82.25 96 ALA A C 1
ATOM 769 O O . ALA A 1 96 ? -6.958 -8.097 -26.543 1.00 82.25 96 ALA A O 1
ATOM 770 N N . CYS A 1 97 ? -4.902 -8.352 -25.672 1.00 78.44 97 CYS A N 1
ATOM 771 C CA . CYS A 1 97 ? -4.699 -9.717 -26.165 1.00 78.44 97 CYS A CA 1
ATOM 772 C C . CYS A 1 97 ? -4.880 -10.810 -25.095 1.00 78.44 97 CYS A C 1
ATOM 774 O O . CYS A 1 97 ? -4.479 -11.948 -25.331 1.00 78.44 97 CYS A O 1
ATOM 776 N N . PHE A 1 98 ? -5.443 -10.481 -23.923 1.00 74.88 98 PHE A N 1
ATOM 777 C CA . PHE A 1 98 ? -5.616 -11.407 -22.792 1.00 74.88 98 PHE A CA 1
ATOM 778 C C . PHE A 1 98 ? -4.331 -12.162 -22.388 1.00 74.88 98 PHE A C 1
ATOM 780 O O . PHE A 1 98 ? -4.373 -13.342 -22.047 1.00 74.88 98 PHE A O 1
ATOM 787 N N . GLY A 1 99 ? -3.179 -11.484 -22.398 1.00 66.81 99 GLY A N 1
ATOM 788 C CA . GLY A 1 99 ? -1.918 -12.077 -21.939 1.00 66.81 99 GLY A CA 1
ATOM 789 C C . GLY A 1 99 ? -1.210 -12.969 -22.963 1.00 66.81 99 GLY A C 1
ATOM 790 O O . GLY A 1 99 ? -0.551 -13.933 -22.583 1.00 66.81 99 GLY A O 1
ATOM 791 N N . CYS A 1 100 ? -1.323 -12.652 -24.252 1.00 76.06 100 CYS A N 1
ATOM 792 C CA . CYS A 1 100 ? -0.554 -13.302 -25.313 1.00 76.06 100 CYS A CA 1
ATOM 793 C C . CYS A 1 100 ? 0.974 -13.251 -25.066 1.00 76.06 100 CYS A C 1
ATOM 795 O O . CYS A 1 100 ? 1.499 -12.314 -24.452 1.00 76.06 100 CYS A O 1
ATOM 797 N N . ASN A 1 101 ? 1.705 -14.251 -25.574 1.00 73.62 101 ASN A N 1
ATOM 798 C CA . ASN A 1 101 ? 3.160 -14.387 -25.390 1.00 73.62 101 ASN A CA 1
ATOM 799 C C . ASN A 1 101 ? 3.934 -13.170 -25.928 1.00 73.62 101 ASN A C 1
ATOM 801 O O . ASN A 1 101 ? 4.953 -12.758 -25.371 1.00 73.62 101 ASN A O 1
ATOM 805 N N . GLU A 1 102 ? 3.420 -12.563 -26.992 1.00 70.62 102 GLU A N 1
ATOM 806 C CA . GLU A 1 102 ? 3.948 -11.365 -27.627 1.00 70.62 102 GLU A CA 1
ATOM 807 C C . GLU A 1 102 ? 3.875 -10.159 -26.680 1.00 70.62 102 GLU A C 1
ATOM 809 O O . GLU A 1 102 ? 4.825 -9.381 -26.598 1.00 70.62 102 GLU A O 1
ATOM 814 N N . ALA A 1 103 ? 2.804 -10.035 -25.892 1.00 66.00 103 ALA A N 1
ATOM 815 C CA . ALA A 1 103 ? 2.663 -8.959 -24.917 1.00 66.00 103 ALA A CA 1
ATOM 816 C C . ALA A 1 103 ? 3.539 -9.148 -23.671 1.00 66.00 103 ALA A C 1
ATOM 818 O O . ALA A 1 103 ? 4.058 -8.169 -23.128 1.00 66.00 103 ALA A O 1
ATOM 819 N N . ALA A 1 104 ? 3.793 -10.391 -23.253 1.00 66.31 104 ALA A N 1
ATOM 820 C CA . ALA A 1 104 ? 4.794 -10.674 -22.223 1.00 66.31 104 ALA A CA 1
ATOM 821 C C . ALA A 1 104 ? 6.213 -10.302 -22.699 1.00 66.31 104 ALA A C 1
ATOM 823 O O . ALA A 1 104 ? 7.001 -9.724 -21.946 1.00 66.31 104 ALA A O 1
ATOM 824 N N . ALA A 1 105 ? 6.530 -10.560 -23.973 1.00 70.12 105 ALA A N 1
ATOM 825 C CA . ALA A 1 105 ? 7.786 -10.118 -24.574 1.00 70.12 105 ALA A CA 1
ATOM 826 C C . ALA A 1 105 ? 7.881 -8.583 -24.663 1.00 70.12 105 ALA A C 1
ATOM 828 O O . ALA A 1 105 ? 8.965 -8.029 -24.470 1.00 70.12 105 ALA A O 1
ATOM 829 N N . LEU A 1 106 ? 6.759 -7.890 -24.893 1.00 71.88 106 LEU A N 1
ATOM 830 C CA . LEU A 1 106 ? 6.692 -6.427 -24.892 1.00 71.88 106 LEU A CA 1
ATOM 831 C C . LEU A 1 106 ? 6.952 -5.825 -23.506 1.00 71.88 106 LEU A C 1
ATOM 833 O O . LEU A 1 106 ? 7.655 -4.822 -23.428 1.00 71.88 106 LEU A O 1
ATOM 837 N N . MET A 1 107 ? 6.498 -6.450 -22.412 1.00 72.25 107 MET A N 1
ATOM 838 C CA . MET A 1 107 ? 6.831 -5.979 -21.056 1.00 72.25 107 MET A CA 1
ATOM 839 C C . MET A 1 107 ? 8.342 -5.933 -20.796 1.00 72.25 107 MET A C 1
ATOM 841 O O . MET A 1 107 ? 8.813 -5.006 -20.143 1.00 72.25 107 MET A O 1
ATOM 845 N N . ASN A 1 108 ? 9.094 -6.891 -21.346 1.00 67.50 108 ASN A N 1
ATOM 846 C CA . ASN A 1 108 ? 10.547 -6.991 -21.181 1.00 67.50 108 ASN A CA 1
ATOM 847 C C . ASN A 1 108 ? 11.352 -6.094 -22.138 1.00 67.50 108 ASN A C 1
ATOM 849 O O . ASN A 1 108 ? 12.527 -5.845 -21.885 1.00 67.50 108 ASN A O 1
ATOM 853 N N . ARG A 1 109 ? 10.755 -5.658 -23.255 1.00 65.06 109 ARG A N 1
ATOM 854 C CA . ARG A 1 109 ? 11.448 -4.936 -24.342 1.00 65.06 109 ARG A CA 1
ATOM 855 C C . ARG A 1 109 ? 11.026 -3.475 -24.488 1.00 65.06 109 ARG A C 1
ATOM 857 O O . ARG A 1 109 ? 11.690 -2.727 -25.200 1.00 65.06 109 ARG A O 1
ATOM 864 N N . ALA A 1 110 ? 9.910 -3.076 -23.886 1.00 62.34 110 ALA A N 1
ATOM 865 C CA . ALA A 1 110 ? 9.384 -1.730 -24.031 1.00 62.34 110 ALA A CA 1
ATOM 866 C C . ALA A 1 110 ? 10.192 -0.701 -23.236 1.00 62.34 110 ALA A C 1
ATOM 868 O O . ALA A 1 110 ? 10.554 -0.934 -22.084 1.00 62.34 110 ALA A O 1
ATOM 869 N N . ALA A 1 111 ? 10.400 0.465 -23.852 1.00 61.69 111 ALA A N 1
ATOM 870 C CA . ALA A 1 111 ? 11.041 1.611 -23.218 1.00 61.69 111 ALA A CA 1
ATOM 871 C C . ALA A 1 111 ? 10.267 2.102 -21.975 1.00 61.69 111 ALA A C 1
ATOM 873 O O . ALA A 1 111 ? 9.076 1.808 -21.828 1.00 61.69 111 ALA A O 1
ATOM 874 N N . ALA A 1 112 ? 10.996 2.823 -21.113 1.00 65.81 112 ALA A N 1
ATOM 875 C CA . ALA A 1 112 ? 10.625 3.471 -19.847 1.00 65.81 112 ALA A CA 1
ATOM 876 C C . ALA A 1 112 ? 9.201 3.203 -19.319 1.00 65.81 112 ALA A C 1
ATOM 878 O O . ALA A 1 112 ? 8.203 3.590 -19.930 1.00 65.81 112 ALA A O 1
ATOM 879 N N . ALA A 1 113 ? 9.104 2.601 -18.132 1.00 66.62 113 ALA A N 1
ATOM 880 C CA . ALA A 1 113 ? 7.837 2.476 -17.416 1.00 66.62 113 ALA A CA 1
ATOM 881 C C . ALA A 1 113 ? 7.227 3.855 -17.087 1.00 66.62 113 ALA A C 1
ATOM 883 O O . ALA A 1 113 ? 7.957 4.849 -16.991 1.00 66.62 113 ALA A O 1
ATOM 884 N N . PRO A 1 114 ? 5.900 3.936 -16.863 1.00 68.75 114 PRO A N 1
ATOM 885 C CA . PRO A 1 114 ? 5.244 5.182 -16.497 1.00 68.75 114 PRO A CA 1
ATOM 886 C C . PRO A 1 114 ? 5.876 5.752 -15.230 1.00 68.75 114 PRO A C 1
ATOM 888 O O . PRO A 1 114 ? 6.084 5.023 -14.259 1.00 68.75 114 PRO A O 1
ATOM 891 N N . LEU A 1 115 ? 6.123 7.064 -15.207 1.00 70.44 115 LEU A N 1
ATOM 892 C CA . LEU A 1 115 ? 6.706 7.759 -14.052 1.00 70.44 115 LEU A CA 1
ATOM 893 C C . LEU A 1 115 ? 5.946 7.452 -12.749 1.00 70.44 115 LEU A C 1
ATOM 895 O O . LEU A 1 115 ? 6.540 7.236 -11.694 1.00 70.44 115 LEU A O 1
ATOM 899 N N . ALA A 1 116 ? 4.622 7.342 -12.847 1.00 72.62 116 ALA A N 1
ATOM 900 C CA . ALA A 1 116 ? 3.759 6.981 -11.735 1.00 72.62 116 ALA A CA 1
ATOM 901 C C . ALA A 1 116 ? 4.097 5.610 -11.120 1.00 72.62 116 ALA A C 1
ATOM 903 O O . ALA A 1 116 ? 4.059 5.479 -9.903 1.00 72.62 116 ALA A O 1
ATOM 904 N N . ALA A 1 117 ? 4.515 4.606 -11.900 1.00 69.69 117 ALA A N 1
ATOM 905 C CA . ALA A 1 117 ? 4.926 3.303 -11.362 1.00 69.69 117 ALA A CA 1
ATOM 906 C C . ALA A 1 117 ? 6.116 3.426 -10.395 1.00 69.69 117 ALA A C 1
ATOM 908 O O . ALA A 1 117 ? 6.153 2.811 -9.323 1.00 69.69 117 ALA A O 1
ATOM 909 N N . ARG A 1 118 ? 7.076 4.280 -10.759 1.00 72.50 118 ARG A N 1
ATOM 910 C CA . ARG A 1 118 ? 8.282 4.548 -9.970 1.00 72.50 118 ARG A CA 1
ATOM 911 C C . ARG A 1 118 ? 7.990 5.413 -8.747 1.00 72.50 118 ARG A C 1
ATOM 913 O O . ARG A 1 118 ? 8.628 5.226 -7.716 1.00 72.50 118 ARG A O 1
ATOM 920 N N . ALA A 1 119 ? 7.003 6.305 -8.832 1.00 81.88 119 ALA A N 1
ATOM 921 C CA . ALA A 1 119 ? 6.556 7.126 -7.709 1.00 81.88 119 ALA A CA 1
ATOM 922 C C . ALA A 1 119 ? 5.703 6.343 -6.692 1.00 81.88 119 ALA A C 1
ATOM 924 O O . ALA A 1 119 ? 5.859 6.529 -5.488 1.00 81.88 119 ALA A O 1
ATOM 925 N N . LEU A 1 120 ? 4.830 5.439 -7.149 1.00 87.81 120 LEU A N 1
ATOM 926 C CA . LEU A 1 120 ? 3.920 4.679 -6.280 1.00 87.81 120 LEU A CA 1
ATOM 927 C C . LEU A 1 120 ? 4.632 3.568 -5.493 1.00 87.81 120 LEU A C 1
ATOM 929 O O . LEU A 1 120 ? 4.188 3.205 -4.403 1.00 87.81 120 LEU A O 1
ATOM 933 N N . THR A 1 121 ? 5.756 3.060 -6.002 1.00 89.12 121 THR A N 1
ATOM 934 C CA . THR A 1 121 ? 6.568 2.037 -5.322 1.00 89.12 121 THR A CA 1
ATOM 935 C C . THR A 1 121 ? 7.025 2.471 -3.916 1.00 89.12 121 THR A C 1
ATOM 937 O O . THR A 1 121 ? 6.663 1.796 -2.949 1.00 89.12 121 THR A O 1
ATOM 940 N N . PRO A 1 122 ? 7.759 3.591 -3.730 1.00 91.00 122 PRO A N 1
ATOM 941 C CA . PRO A 1 122 ? 8.167 4.040 -2.398 1.00 91.00 122 PRO A CA 1
ATOM 942 C C . PRO A 1 122 ? 6.978 4.439 -1.514 1.00 91.00 122 PRO A C 1
ATOM 944 O O . PRO A 1 122 ? 7.033 4.214 -0.307 1.00 91.00 122 PRO A O 1
ATOM 947 N N . VAL A 1 123 ? 5.888 4.967 -2.088 1.00 92.75 123 VAL A N 1
ATOM 948 C CA . VAL A 1 123 ? 4.658 5.272 -1.333 1.00 92.75 123 VAL A CA 1
ATOM 949 C C . VAL A 1 123 ? 4.080 4.003 -0.709 1.00 92.75 123 VAL A C 1
ATOM 951 O O . VAL A 1 123 ? 3.759 3.980 0.479 1.00 92.75 123 VAL A O 1
ATOM 954 N N . THR A 1 124 ? 3.988 2.931 -1.495 1.00 92.94 124 THR A N 1
ATOM 955 C CA . THR A 1 124 ? 3.403 1.663 -1.048 1.00 92.94 124 THR A CA 1
ATOM 956 C C . THR A 1 124 ? 4.324 0.921 -0.085 1.00 92.94 124 THR A C 1
ATOM 958 O O . THR A 1 124 ? 3.859 0.403 0.923 1.00 92.94 124 THR A O 1
ATOM 961 N N . ILE A 1 125 ? 5.643 0.944 -0.307 1.00 94.31 125 ILE A N 1
ATOM 962 C CA . ILE A 1 125 ? 6.611 0.416 0.671 1.00 94.31 125 ILE A CA 1
ATOM 963 C C . ILE A 1 125 ? 6.515 1.184 1.995 1.00 94.31 125 ILE A C 1
ATOM 965 O O . ILE A 1 125 ? 6.576 0.572 3.064 1.00 94.31 125 ILE A O 1
ATOM 969 N N . GLY A 1 126 ? 6.320 2.504 1.943 1.00 95.62 126 GLY A N 1
ATOM 970 C CA . GLY A 1 126 ? 6.095 3.309 3.139 1.00 95.62 126 GLY A CA 1
ATOM 971 C C . GLY A 1 126 ? 4.823 2.904 3.885 1.00 95.62 126 GLY A C 1
ATOM 972 O O . GLY A 1 126 ? 4.853 2.697 5.097 1.00 95.62 126 GLY A O 1
ATOM 973 N N . TYR A 1 127 ? 3.727 2.697 3.153 1.00 95.12 127 TYR A N 1
ATOM 974 C CA . TYR A 1 127 ? 2.483 2.153 3.700 1.00 95.12 127 TYR A CA 1
ATOM 975 C C . TYR A 1 127 ? 2.688 0.772 4.341 1.00 95.12 127 TYR A C 1
ATOM 977 O O . TYR A 1 127 ? 2.323 0.587 5.501 1.00 95.12 127 TYR A O 1
ATOM 985 N N . PHE A 1 128 ? 3.344 -0.168 3.652 1.00 95.00 128 PHE A N 1
ATOM 986 C CA . PHE A 1 128 ? 3.613 -1.499 4.200 1.00 95.00 128 PHE A CA 1
ATOM 987 C C . PHE A 1 128 ? 4.466 -1.442 5.466 1.00 95.00 128 PHE A C 1
ATOM 989 O O . PHE A 1 128 ? 4.204 -2.159 6.431 1.00 95.00 128 PHE A O 1
ATOM 996 N N . THR A 1 129 ? 5.467 -0.562 5.484 1.00 95.88 129 THR A N 1
ATOM 997 C CA . THR A 1 129 ? 6.307 -0.339 6.663 1.00 95.88 129 THR A CA 1
ATOM 998 C C . THR A 1 129 ? 5.467 0.166 7.835 1.00 95.88 129 THR A C 1
ATOM 1000 O O . THR A 1 129 ? 5.586 -0.359 8.941 1.00 95.88 129 THR A O 1
ATOM 1003 N N . ALA A 1 130 ? 4.592 1.149 7.607 1.00 95.69 130 ALA A N 1
ATOM 1004 C CA . ALA A 1 130 ? 3.698 1.669 8.637 1.00 95.69 130 ALA A CA 1
ATOM 1005 C C . ALA A 1 130 ? 2.720 0.600 9.156 1.00 95.69 130 ALA A C 1
ATOM 1007 O O . ALA A 1 130 ? 2.553 0.479 10.370 1.00 95.69 130 ALA A O 1
ATOM 1008 N N . ASP A 1 131 ? 2.132 -0.213 8.273 1.00 92.25 131 ASP A N 1
ATOM 1009 C CA . ASP A 1 131 ? 1.198 -1.276 8.666 1.00 92.25 131 ASP A CA 1
ATOM 1010 C C . ASP A 1 131 ? 1.884 -2.343 9.540 1.00 92.25 131 ASP A C 1
ATOM 1012 O O . ASP A 1 131 ? 1.348 -2.771 10.566 1.00 92.25 131 ASP A O 1
ATOM 1016 N N . LEU A 1 132 ? 3.137 -2.692 9.218 1.00 93.06 132 LEU A N 1
ATOM 1017 C CA . LEU A 1 132 ? 3.957 -3.597 10.028 1.00 93.06 132 LEU A CA 1
ATOM 1018 C C . LEU A 1 132 ? 4.375 -2.994 11.377 1.00 93.06 132 LEU A C 1
ATOM 1020 O O . LEU A 1 132 ? 4.350 -3.695 12.391 1.00 93.06 132 LEU A O 1
ATOM 1024 N N . LEU A 1 133 ? 4.725 -1.705 11.428 1.00 94.69 133 LEU A N 1
ATOM 1025 C CA . LEU A 1 133 ? 5.013 -1.013 12.694 1.00 94.69 133 LEU A CA 1
ATOM 1026 C C . LEU A 1 133 ? 3.780 -0.982 13.610 1.00 94.69 133 LEU A C 1
ATOM 1028 O O . LEU A 1 133 ? 3.895 -1.085 14.833 1.00 94.69 133 LEU A O 1
ATOM 1032 N N . LEU A 1 134 ? 2.592 -0.890 13.014 1.00 93.25 134 LEU A N 1
ATOM 1033 C CA . LEU A 1 134 ? 1.306 -0.841 13.702 1.00 93.25 134 LEU A CA 1
ATOM 1034 C C . LEU A 1 134 ? 0.635 -2.220 13.819 1.00 93.25 134 LEU A C 1
ATOM 1036 O O . LEU A 1 134 ? -0.526 -2.313 14.223 1.00 93.25 134 LEU A O 1
ATOM 1040 N N . LEU A 1 135 ? 1.369 -3.312 13.578 1.00 89.56 135 LEU A N 1
ATOM 1041 C CA . LEU A 1 135 ? 0.853 -4.687 13.617 1.00 89.56 135 LEU A CA 1
ATOM 1042 C C . LEU A 1 135 ? 0.178 -5.060 14.951 1.00 89.56 135 LEU A C 1
ATOM 1044 O O . LEU A 1 135 ? -0.688 -5.937 15.021 1.00 89.56 135 LEU A O 1
ATOM 1048 N N . SER A 1 136 ? 0.585 -4.415 16.045 1.00 88.25 136 SER A N 1
ATOM 1049 C CA . SER A 1 136 ? 0.009 -4.598 17.382 1.00 88.25 136 SER A CA 1
ATOM 1050 C C . SER A 1 136 ? -1.388 -3.984 17.545 1.00 88.25 136 SER A C 1
ATOM 1052 O O . SER A 1 136 ? -2.098 -4.345 18.487 1.00 88.25 136 SER A O 1
ATOM 1054 N N . GLN A 1 137 ? -1.785 -3.078 16.647 1.00 90.75 137 GLN A N 1
ATOM 1055 C CA . GLN A 1 137 ? -3.074 -2.385 16.659 1.00 90.75 137 GLN A CA 1
ATOM 1056 C C . GLN A 1 137 ? -4.169 -3.136 15.907 1.00 90.75 137 GLN A C 1
ATOM 1058 O O . GLN A 1 137 ? -5.348 -2.858 16.125 1.00 90.75 137 GLN A O 1
ATOM 1063 N N . TRP A 1 138 ? -3.805 -4.108 15.072 1.00 86.19 138 TRP A N 1
ATOM 1064 C CA . TRP A 1 138 ? -4.742 -5.016 14.426 1.00 86.19 138 TRP A CA 1
ATOM 1065 C C . TRP A 1 138 ? -5.384 -5.963 15.446 1.00 86.19 138 TRP A C 1
ATOM 1067 O O . TRP A 1 138 ? -4.732 -6.862 15.981 1.00 86.19 138 TRP A O 1
ATOM 1077 N N . GLN A 1 139 ? -6.683 -5.792 15.700 1.00 80.50 139 GLN A N 1
ATOM 1078 C CA . GLN A 1 139 ? -7.479 -6.772 16.429 1.00 80.50 139 GLN A CA 1
ATOM 1079 C C . GLN A 1 139 ? -7.977 -7.837 15.453 1.00 80.50 139 GLN A C 1
ATOM 1081 O O . GLN A 1 139 ? -9.016 -7.694 14.813 1.00 80.50 139 GLN A O 1
ATOM 1086 N N . LEU A 1 140 ? -7.202 -8.908 15.344 1.00 65.50 140 LEU A N 1
ATOM 1087 C CA . LEU A 1 140 ? -7.544 -10.085 14.557 1.00 65.50 140 LEU A CA 1
ATOM 1088 C C . LEU A 1 140 ? -8.413 -11.023 15.421 1.00 65.50 140 LEU A C 1
ATOM 1090 O O . LEU A 1 140 ? -8.050 -11.323 16.561 1.00 65.50 140 LEU A O 1
ATOM 1094 N N . THR A 1 141 ? -9.570 -11.465 14.919 1.00 58.12 141 THR A N 1
ATOM 1095 C CA . THR A 1 141 ? -10.431 -12.468 15.587 1.00 58.12 141 THR A CA 1
ATOM 1096 C C . THR A 1 141 ? -9.720 -13.825 15.701 1.00 58.12 141 THR A C 1
ATOM 1098 O O . THR A 1 141 ? -8.631 -13.977 15.172 1.00 58.12 141 THR A O 1
ATOM 1101 N N . GLN A 1 142 ? -10.271 -14.825 16.407 1.00 51.22 142 GLN A N 1
ATOM 1102 C CA . GLN A 1 142 ? -9.570 -16.082 16.766 1.00 51.22 142 GLN A CA 1
ATOM 1103 C C . GLN A 1 142 ? -8.921 -16.894 15.607 1.00 51.22 142 GLN A C 1
ATOM 1105 O O . GLN A 1 142 ? -8.104 -17.769 15.882 1.00 51.22 142 GLN A O 1
ATOM 1110 N N . SER A 1 143 ? -9.151 -16.548 14.333 1.00 52.69 143 SER A N 1
ATOM 1111 C CA . SER A 1 143 ? -8.335 -16.920 13.154 1.00 52.69 143 SER A CA 1
ATOM 1112 C C . SER A 1 143 ? -6.956 -16.211 13.063 1.00 52.69 143 SER A C 1
ATOM 1114 O O . SER A 1 143 ? -6.233 -16.341 12.073 1.00 52.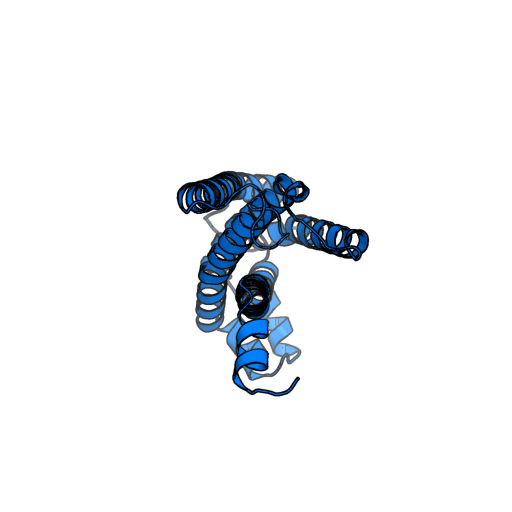69 143 SER A O 1
ATOM 1116 N N . SER A 1 144 ? -6.552 -15.485 14.112 1.00 62.97 144 SER A N 1
ATOM 1117 C CA . SER A 1 144 ? -5.573 -14.390 14.067 1.00 62.97 144 SER A CA 1
ATOM 1118 C C . SER A 1 144 ? -4.153 -14.738 13.651 1.00 62.97 144 SER A C 1
ATOM 1120 O O . SER A 1 144 ? -3.459 -13.883 13.107 1.00 62.97 144 SER A O 1
ATOM 1122 N N . LYS A 1 145 ? -3.669 -15.954 13.917 1.00 72.19 145 LYS A N 1
ATOM 1123 C CA . LYS A 1 145 ? -2.258 -16.276 13.657 1.00 72.19 145 LYS A CA 1
ATOM 1124 C C . LYS A 1 145 ? -1.978 -16.378 12.164 1.00 72.19 145 LYS A C 1
ATOM 1126 O O . LYS A 1 145 ? -1.034 -15.754 11.693 1.00 72.19 145 LYS A O 1
ATOM 1131 N N . VAL A 1 146 ? -2.804 -17.120 11.426 1.00 80.19 146 VAL A N 1
ATOM 1132 C CA . VAL A 1 146 ? -2.612 -17.328 9.982 1.00 80.19 146 VAL A CA 1
ATOM 1133 C C . VAL A 1 146 ? -2.738 -16.004 9.236 1.00 80.19 146 VAL A C 1
ATOM 1135 O O . VAL A 1 146 ? -1.864 -15.673 8.444 1.00 80.19 146 VAL A O 1
ATOM 1138 N N . GLU A 1 147 ? -3.753 -15.200 9.555 1.00 74.00 147 GLU A N 1
ATOM 1139 C CA . GLU A 1 147 ? -3.943 -13.874 8.954 1.00 74.00 147 GLU A CA 1
ATOM 1140 C C . GLU A 1 147 ? -2.764 -12.935 9.242 1.00 74.00 147 GLU A C 1
ATOM 1142 O O . GLU A 1 147 ? -2.286 -12.244 8.343 1.00 74.00 147 GLU A O 1
ATOM 1147 N N . ARG A 1 148 ? -2.230 -12.956 10.471 1.00 78.81 148 ARG A N 1
ATOM 1148 C CA . ARG A 1 148 ? -1.053 -12.159 10.840 1.00 78.81 148 ARG A CA 1
ATOM 1149 C C . ARG A 1 148 ? 0.201 -12.594 10.088 1.00 78.81 148 ARG A C 1
ATOM 1151 O O . ARG A 1 148 ? 0.961 -11.741 9.640 1.00 78.81 148 ARG A O 1
ATOM 1158 N N . TYR A 1 149 ? 0.417 -13.901 9.948 1.00 85.56 149 TYR A N 1
ATOM 1159 C CA . TYR A 1 149 ? 1.531 -14.437 9.167 1.00 85.56 149 TYR A CA 1
ATOM 1160 C C . TYR A 1 149 ? 1.392 -14.092 7.686 1.00 85.56 149 TYR A C 1
ATOM 1162 O O . TYR A 1 149 ? 2.371 -13.670 7.080 1.00 85.56 149 TYR A O 1
ATOM 1170 N N . LEU A 1 150 ? 0.192 -14.214 7.117 1.00 84.88 150 LEU A N 1
ATOM 1171 C CA . LEU A 1 150 ? -0.069 -13.842 5.728 1.00 84.88 150 LEU A CA 1
ATOM 1172 C C . LEU A 1 150 ? 0.184 -12.355 5.492 1.00 84.88 150 LEU A C 1
ATOM 1174 O O . LEU A 1 150 ? 0.875 -12.021 4.536 1.00 84.88 150 LEU A O 1
ATOM 1178 N N . MET A 1 151 ? -0.296 -11.476 6.378 1.00 84.50 151 MET A N 1
ATOM 1179 C CA . MET A 1 151 ? -0.008 -10.042 6.301 1.00 84.50 151 MET A CA 1
ATOM 1180 C C . MET A 1 151 ? 1.504 -9.796 6.339 1.00 84.50 151 MET A C 1
ATOM 1182 O O . MET A 1 151 ? 2.039 -9.172 5.427 1.00 84.50 151 MET A O 1
ATOM 1186 N N . LEU A 1 152 ? 2.200 -10.351 7.336 1.00 90.56 152 LEU A N 1
ATOM 1187 C CA . LEU A 1 152 ? 3.641 -10.177 7.501 1.00 90.56 152 LEU A CA 1
ATOM 1188 C C . LEU A 1 152 ? 4.420 -10.642 6.265 1.00 90.56 152 LEU A C 1
ATOM 1190 O O . LEU A 1 152 ? 5.226 -9.891 5.724 1.00 90.56 152 LEU A O 1
ATOM 1194 N N . VAL A 1 153 ? 4.163 -11.867 5.802 1.00 91.12 153 VAL A N 1
ATOM 1195 C CA . VAL A 1 153 ? 4.856 -12.457 4.652 1.00 91.12 153 VAL A CA 1
ATOM 1196 C C . VAL A 1 153 ? 4.540 -11.685 3.376 1.00 91.12 153 VAL A C 1
ATOM 1198 O O . VAL A 1 153 ? 5.462 -11.368 2.632 1.00 91.12 153 VAL A O 1
ATOM 1201 N N . HIS A 1 154 ? 3.276 -11.327 3.137 1.00 89.81 154 HIS A N 1
ATOM 1202 C CA . HIS A 1 154 ? 2.872 -10.545 1.967 1.00 89.81 154 HIS A CA 1
ATOM 1203 C C . HIS A 1 154 ? 3.574 -9.181 1.920 1.00 89.81 154 HIS A C 1
ATOM 1205 O O . HIS A 1 154 ? 4.099 -8.793 0.876 1.00 89.81 154 HIS A O 1
ATOM 1211 N N . HIS A 1 155 ? 3.635 -8.481 3.055 1.00 91.94 155 HIS A N 1
ATOM 1212 C CA . HIS A 1 155 ? 4.255 -7.161 3.148 1.00 91.94 155 HIS A CA 1
ATOM 1213 C C . HIS A 1 155 ? 5.777 -7.255 3.006 1.00 91.94 155 HIS A C 1
ATOM 1215 O O . HIS A 1 155 ? 6.357 -6.528 2.205 1.00 91.94 155 HIS A O 1
ATOM 1221 N N . ILE A 1 156 ? 6.433 -8.189 3.706 1.00 93.12 156 ILE A N 1
ATOM 1222 C CA . ILE A 1 156 ? 7.888 -8.390 3.598 1.00 93.12 156 ILE A CA 1
ATOM 1223 C C . ILE A 1 156 ? 8.281 -8.821 2.183 1.00 93.12 156 ILE A C 1
ATOM 1225 O O . ILE A 1 156 ? 9.229 -8.269 1.631 1.00 93.12 156 ILE A O 1
ATOM 1229 N N . ALA A 1 157 ? 7.557 -9.764 1.575 1.00 91.94 157 ALA A N 1
ATOM 1230 C CA . ALA A 1 157 ? 7.835 -10.209 0.212 1.00 91.94 157 ALA A CA 1
ATOM 1231 C C . ALA A 1 157 ? 7.680 -9.059 -0.792 1.00 91.94 157 ALA A C 1
ATOM 1233 O O . ALA A 1 157 ? 8.545 -8.869 -1.645 1.00 91.94 157 ALA A O 1
ATOM 1234 N N . SER A 1 158 ? 6.628 -8.248 -0.652 1.00 90.44 158 SER A N 1
ATOM 1235 C CA . SER A 1 158 ? 6.426 -7.077 -1.508 1.00 90.44 158 SER A CA 1
ATOM 1236 C C . SER A 1 158 ? 7.549 -6.055 -1.322 1.00 90.44 158 SER A C 1
ATOM 1238 O O . SER A 1 158 ? 8.176 -5.652 -2.294 1.00 90.44 158 SER A O 1
ATOM 1240 N N . MET A 1 159 ? 7.905 -5.718 -0.081 1.00 93.19 159 MET A N 1
ATOM 1241 C CA . MET A 1 159 ? 9.017 -4.807 0.215 1.00 93.19 159 MET A CA 1
ATOM 1242 C C . MET A 1 159 ? 10.383 -5.335 -0.256 1.00 93.19 159 MET A C 1
ATOM 1244 O O . MET A 1 159 ? 11.251 -4.542 -0.610 1.00 93.19 159 MET A O 1
ATOM 1248 N N . ALA A 1 160 ? 10.583 -6.654 -0.303 1.00 90.69 160 ALA A N 1
ATOM 1249 C CA . ALA A 1 160 ? 11.813 -7.252 -0.813 1.00 90.69 160 ALA A CA 1
ATOM 1250 C C . ALA A 1 160 ? 11.900 -7.194 -2.345 1.00 90.69 160 ALA A C 1
ATOM 1252 O O . ALA A 1 160 ? 12.984 -6.970 -2.880 1.00 90.69 160 ALA A O 1
ATOM 1253 N N . VAL A 1 161 ? 10.780 -7.393 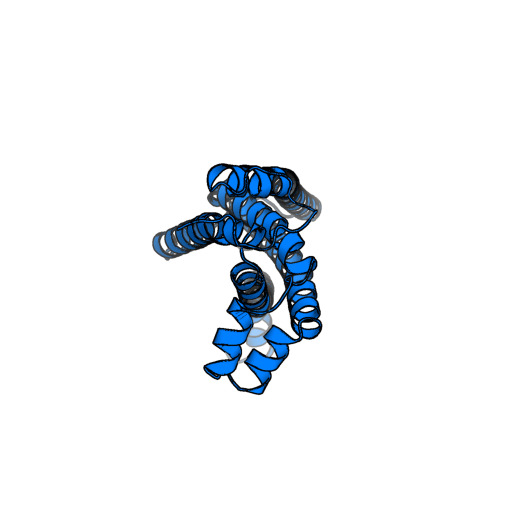-3.048 1.00 87.94 161 VAL A N 1
ATOM 1254 C CA . VAL A 1 161 ? 10.751 -7.517 -4.516 1.00 87.94 161 VAL A CA 1
ATOM 1255 C C . VAL A 1 161 ? 10.549 -6.171 -5.210 1.00 87.94 161 VAL A C 1
ATOM 1257 O O . VAL A 1 161 ? 11.138 -5.920 -6.257 1.00 87.94 161 VAL A O 1
ATOM 1260 N N . TRP A 1 162 ? 9.738 -5.279 -4.646 1.00 89.06 162 TRP A N 1
ATOM 1261 C CA . TRP A 1 162 ? 9.327 -4.041 -5.310 1.00 89.06 162 TRP A CA 1
ATOM 1262 C C . TRP A 1 162 ? 10.438 -3.004 -5.530 1.00 89.06 162 TRP A C 1
ATOM 1264 O O . TRP A 1 162 ? 10.323 -2.269 -6.507 1.00 89.06 162 TRP A O 1
ATOM 1274 N N . PRO A 1 163 ? 11.540 -2.942 -4.752 1.00 89.50 163 PRO A N 1
ATOM 1275 C CA . PRO A 1 163 ? 12.686 -2.098 -5.095 1.00 89.50 163 PRO A CA 1
ATOM 1276 C C . PRO A 1 163 ? 13.244 -2.366 -6.499 1.00 89.50 163 PRO A C 1
ATOM 1278 O O . PRO A 1 163 ? 13.754 -1.452 -7.142 1.00 89.50 163 PRO A O 1
ATOM 1281 N N . ALA A 1 164 ? 13.064 -3.581 -7.030 1.00 84.94 164 ALA A N 1
ATOM 1282 C CA . ALA A 1 164 ? 13.426 -3.915 -8.404 1.00 84.94 164 ALA A CA 1
ATOM 1283 C C . ALA A 1 164 ? 12.667 -3.070 -9.451 1.00 84.94 164 ALA A C 1
ATOM 1285 O O . ALA A 1 164 ? 13.180 -2.862 -10.547 1.00 84.94 164 ALA A O 1
ATOM 1286 N N . ALA A 1 165 ? 11.515 -2.479 -9.113 1.00 82.56 165 ALA A N 1
ATOM 1287 C CA . ALA A 1 165 ? 10.797 -1.531 -9.972 1.00 82.56 165 ALA A CA 1
ATOM 1288 C C . ALA A 1 165 ? 11.600 -0.260 -10.302 1.00 82.56 165 ALA A C 1
ATOM 1290 O O . ALA A 1 165 ? 11.290 0.418 -11.280 1.00 82.56 165 ALA A O 1
ATOM 1291 N N . VAL A 1 166 ? 12.626 0.073 -9.510 1.00 74.88 166 VAL A N 1
ATOM 1292 C CA . VAL A 1 166 ? 13.506 1.222 -9.776 1.00 74.88 166 VAL A CA 1
ATOM 1293 C C . VAL A 1 166 ? 14.401 0.979 -10.990 1.00 74.88 166 VAL A C 1
ATOM 1295 O O . VAL A 1 166 ? 14.675 1.915 -11.737 1.00 74.88 166 VAL A O 1
ATOM 1298 N N . TYR A 1 167 ? 14.828 -0.265 -11.211 1.00 73.12 167 TYR A N 1
ATOM 1299 C CA . TYR A 1 167 ? 15.767 -0.613 -12.283 1.00 73.12 167 TYR A CA 1
ATOM 1300 C C . TYR A 1 167 ? 15.140 -1.420 -13.418 1.00 73.12 167 TYR A C 1
ATOM 1302 O O . TYR A 1 167 ? 15.662 -1.415 -14.530 1.00 73.12 167 TYR A O 1
ATOM 1310 N N . PHE A 1 168 ? 14.009 -2.083 -13.175 1.00 78.44 168 PHE A N 1
ATOM 1311 C CA . PHE A 1 168 ? 13.345 -2.914 -14.171 1.00 78.44 168 PHE A CA 1
ATOM 1312 C C . PHE A 1 168 ? 11.947 -2.392 -14.475 1.00 78.44 168 PHE A C 1
ATOM 1314 O O . PHE A 1 168 ? 11.015 -2.526 -13.680 1.00 78.44 168 PHE A O 1
ATOM 1321 N N . ASP A 1 169 ? 11.782 -1.865 -15.685 1.00 79.44 169 ASP A N 1
ATOM 1322 C CA . ASP A 1 169 ? 10.507 -1.325 -16.156 1.00 79.44 169 ASP A CA 1
ATOM 1323 C C . ASP A 1 169 ? 9.380 -2.368 -16.169 1.00 79.44 169 ASP A C 1
ATOM 1325 O O . ASP A 1 169 ? 8.221 -2.044 -15.908 1.00 79.44 169 ASP A O 1
ATOM 1329 N N . TRP A 1 170 ? 9.706 -3.638 -16.423 1.00 79.31 170 TRP A N 1
ATOM 1330 C CA . TRP A 1 170 ? 8.733 -4.728 -16.342 1.00 79.31 170 TRP A CA 1
ATOM 1331 C C . TRP A 1 170 ? 8.252 -4.960 -14.901 1.00 79.31 170 TRP A C 1
ATOM 1333 O O . TRP A 1 170 ? 7.065 -5.210 -14.694 1.00 79.31 170 TRP A O 1
ATOM 1343 N N . VAL A 1 171 ? 9.130 -4.805 -13.897 1.00 83.88 171 VAL A N 1
ATOM 1344 C CA . VAL A 1 171 ? 8.742 -4.879 -12.478 1.00 83.88 171 VAL A CA 1
ATOM 1345 C C . VAL A 1 171 ? 7.868 -3.684 -12.120 1.00 83.88 171 VAL A C 1
ATOM 1347 O O . VAL A 1 171 ? 6.849 -3.858 -11.463 1.00 83.88 171 VAL A O 1
ATOM 1350 N N . ALA A 1 172 ? 8.200 -2.482 -12.593 1.00 84.44 172 ALA A N 1
ATOM 1351 C CA . ALA A 1 172 ? 7.383 -1.293 -12.358 1.00 84.44 172 ALA A CA 1
ATOM 1352 C C . ALA A 1 172 ? 5.956 -1.450 -12.921 1.00 84.44 172 ALA A C 1
ATOM 1354 O O . ALA A 1 172 ? 4.974 -1.137 -12.244 1.00 84.44 172 ALA A O 1
ATOM 1355 N N . ARG A 1 173 ? 5.817 -2.010 -14.129 1.00 86.12 173 ARG A N 1
ATOM 1356 C CA . ARG A 1 173 ? 4.509 -2.343 -14.723 1.00 86.12 173 ARG A CA 1
ATOM 1357 C C . ARG A 1 173 ? 3.780 -3.437 -13.943 1.00 86.12 173 ARG A C 1
ATOM 1359 O O . ARG A 1 173 ? 2.577 -3.320 -13.722 1.00 86.12 173 ARG A O 1
ATOM 1366 N N . TYR A 1 174 ? 4.498 -4.461 -13.480 1.00 85.69 174 TYR A N 1
ATOM 1367 C CA . TYR A 1 174 ? 3.933 -5.495 -12.613 1.00 85.69 174 TYR A CA 1
ATOM 1368 C C . TYR A 1 174 ? 3.407 -4.914 -11.292 1.00 85.69 174 TYR A C 1
ATOM 1370 O O . TYR A 1 174 ? 2.297 -5.243 -10.881 1.00 85.69 174 TYR A O 1
ATOM 1378 N N . VAL A 1 175 ? 4.145 -3.992 -10.666 1.00 88.62 175 VAL A N 1
ATOM 1379 C CA . VAL A 1 175 ? 3.700 -3.273 -9.463 1.00 88.62 175 VAL A CA 1
ATOM 1380 C C . VAL A 1 175 ? 2.408 -2.501 -9.733 1.00 88.62 175 VAL A C 1
ATOM 1382 O O . VAL A 1 175 ? 1.471 -2.624 -8.951 1.00 88.62 175 VAL A O 1
ATOM 1385 N N . LEU A 1 176 ? 2.293 -1.777 -10.854 1.00 88.31 176 LEU A N 1
ATOM 1386 C CA . LEU A 1 176 ? 1.039 -1.097 -11.216 1.00 88.31 176 LEU A CA 1
ATOM 1387 C C . LEU A 1 176 ? -0.141 -2.067 -11.346 1.00 88.31 176 LEU A C 1
ATOM 1389 O O . LEU A 1 176 ? -1.231 -1.780 -10.854 1.00 88.31 176 LEU A O 1
ATOM 1393 N N . ILE A 1 177 ? 0.083 -3.222 -11.979 1.00 87.75 177 ILE A N 1
ATOM 1394 C CA . ILE A 1 177 ? -0.937 -4.266 -12.103 1.00 87.75 177 ILE A CA 1
ATOM 1395 C C . ILE A 1 177 ? -1.357 -4.754 -10.712 1.00 87.75 177 ILE A C 1
ATOM 1397 O O . ILE A 1 177 ? -2.552 -4.791 -10.422 1.00 87.75 177 ILE A O 1
ATOM 1401 N N . MET A 1 178 ? -0.406 -5.056 -9.827 1.00 88.31 178 MET A N 1
ATOM 1402 C CA . MET A 1 178 ? -0.699 -5.478 -8.453 1.00 88.31 178 MET A CA 1
ATOM 1403 C C . MET A 1 178 ? -1.476 -4.410 -7.671 1.00 88.31 178 MET A C 1
ATOM 1405 O O . MET A 1 178 ? -2.494 -4.729 -7.061 1.00 88.31 178 MET A O 1
ATOM 1409 N N . LEU A 1 179 ? -1.071 -3.141 -7.765 1.00 88.94 179 LEU A N 1
ATOM 1410 C CA . LEU A 1 179 ? -1.760 -2.009 -7.135 1.00 88.94 179 LEU A CA 1
ATOM 1411 C C . LEU A 1 179 ? -3.191 -1.814 -7.659 1.00 88.94 179 LEU A C 1
ATOM 1413 O O . LEU A 1 179 ? -4.076 -1.378 -6.924 1.00 88.94 179 LEU A O 1
ATOM 1417 N N . SER A 1 180 ? -3.461 -2.161 -8.920 1.00 87.06 180 SER A N 1
ATOM 141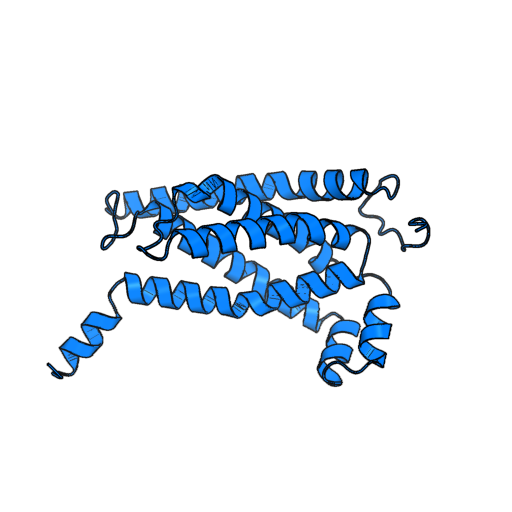8 C CA . SER A 1 180 ? -4.823 -2.109 -9.465 1.00 87.06 180 SER A CA 1
ATOM 1419 C C . SER A 1 180 ? -5.750 -3.170 -8.857 1.00 87.06 180 SER A C 1
ATOM 1421 O O . SER A 1 180 ? -6.936 -2.904 -8.634 1.00 87.06 180 SER A O 1
ATOM 1423 N N . TYR A 1 181 ? -5.211 -4.343 -8.504 1.00 84.25 181 TYR A N 1
ATOM 1424 C CA . TYR A 1 181 ? -5.961 -5.401 -7.820 1.00 84.25 181 TYR A CA 1
ATOM 1425 C C . TYR A 1 181 ? -6.314 -5.042 -6.371 1.00 84.25 181 TYR A C 1
ATOM 1427 O O . TYR A 1 181 ? -7.278 -5.588 -5.822 1.00 84.25 181 TYR A O 1
ATOM 1435 N N . GLU A 1 182 ? -5.634 -4.057 -5.779 1.00 80.25 182 GLU A N 1
ATOM 1436 C CA . GLU A 1 182 ? -6.010 -3.499 -4.476 1.00 80.25 182 GLU A CA 1
ATOM 1437 C C . GLU A 1 182 ? -7.357 -2.756 -4.491 1.00 80.25 182 GLU A C 1
ATOM 1439 O O . GLU A 1 182 ? -7.916 -2.469 -3.433 1.00 80.25 182 GLU A O 1
ATOM 1444 N N . SER A 1 183 ? -7.953 -2.523 -5.666 1.00 78.44 183 SER A N 1
ATOM 1445 C CA . SER A 1 183 ? -9.357 -2.097 -5.783 1.00 78.44 183 SER A CA 1
ATOM 1446 C C . SER A 1 183 ? -10.316 -2.990 -4.986 1.00 78.44 183 SER A C 1
ATOM 1448 O O . SER A 1 183 ? -11.260 -2.500 -4.361 1.00 78.44 183 SER A O 1
ATOM 1450 N N . THR A 1 184 ? -10.048 -4.297 -4.931 1.00 78.06 184 THR A N 1
ATOM 1451 C CA . THR A 1 184 ? -10.813 -5.227 -4.096 1.00 78.06 184 THR A CA 1
ATOM 1452 C C . THR A 1 184 ? -10.625 -4.951 -2.603 1.00 78.06 184 THR A C 1
ATOM 1454 O O . THR A 1 184 ? -11.589 -5.040 -1.846 1.00 78.06 184 THR A O 1
ATOM 1457 N N . SER A 1 185 ? -9.434 -4.527 -2.175 1.00 80.69 185 SER A N 1
ATOM 1458 C CA . SER A 1 185 ? -9.124 -4.176 -0.783 1.00 80.69 185 SER A CA 1
ATOM 1459 C C . SER A 1 185 ? -9.885 -2.936 -0.320 1.00 80.69 185 SER A C 1
ATOM 1461 O O . SER A 1 185 ? -10.316 -2.884 0.836 1.00 80.69 185 SER A O 1
ATOM 1463 N N . LEU A 1 186 ? -10.127 -1.971 -1.214 1.00 81.88 186 LEU A N 1
ATOM 1464 C CA . LEU A 1 186 ? -11.008 -0.831 -0.945 1.00 81.88 186 LEU A CA 1
ATOM 1465 C C . LEU A 1 186 ? -12.437 -1.303 -0.651 1.00 81.88 186 LEU A C 1
ATOM 1467 O O . LEU A 1 186 ? -13.000 -0.951 0.387 1.00 81.88 186 LEU A O 1
ATOM 1471 N N . LEU A 1 187 ? -12.999 -2.157 -1.512 1.00 82.75 187 LEU A N 1
ATOM 1472 C CA . LEU A 1 187 ? -14.344 -2.705 -1.317 1.00 82.75 187 LEU A CA 1
ATOM 1473 C C . LEU A 1 187 ? -14.433 -3.544 -0.038 1.00 82.75 187 LEU A C 1
ATOM 1475 O O . LEU A 1 187 ? -15.357 -3.360 0.752 1.00 82.75 187 LEU A O 1
ATOM 1479 N N . LEU A 1 188 ? -13.456 -4.417 0.212 1.00 83.25 188 LEU A N 1
ATOM 1480 C CA . LEU A 1 188 ? -13.388 -5.233 1.426 1.00 83.25 188 LEU A CA 1
ATOM 1481 C C . LEU A 1 188 ? -13.283 -4.372 2.691 1.00 83.25 188 LEU A C 1
ATOM 1483 O O . LEU A 1 188 ? -13.919 -4.679 3.699 1.00 83.25 188 LEU A O 1
ATOM 1487 N N . THR A 1 189 ? -12.528 -3.274 2.644 1.00 84.56 189 THR A N 1
ATOM 1488 C CA . THR A 1 189 ? -12.399 -2.332 3.764 1.00 84.56 189 THR A CA 1
ATOM 1489 C C . THR A 1 189 ? -13.705 -1.589 4.020 1.00 84.56 189 THR A C 1
ATOM 1491 O O . THR A 1 189 ? -14.138 -1.503 5.170 1.00 84.56 189 THR A O 1
ATOM 1494 N N . LEU A 1 190 ? -14.384 -1.123 2.969 1.00 84.75 190 LEU A N 1
ATOM 1495 C CA . LEU A 1 190 ? -15.703 -0.502 3.087 1.00 84.75 190 LEU A CA 1
ATOM 1496 C C . LEU A 1 190 ? -16.745 -1.483 3.636 1.00 84.75 190 LEU A C 1
ATOM 1498 O O . LEU A 1 190 ? -17.472 -1.146 4.568 1.00 84.75 190 LEU A O 1
ATOM 1502 N N . LEU A 1 191 ? -16.786 -2.712 3.117 1.00 84.25 191 LEU A N 1
ATOM 1503 C CA . LEU A 1 191 ? -17.676 -3.765 3.612 1.00 84.25 191 LEU A CA 1
ATOM 1504 C C . LEU A 1 191 ? -17.404 -4.086 5.082 1.00 84.25 191 LEU A C 1
ATOM 1506 O O . LEU A 1 191 ? -18.349 -4.235 5.860 1.00 84.25 191 LEU A O 1
ATOM 1510 N N . TRP A 1 192 ? -16.131 -4.146 5.479 1.00 85.25 192 TRP A N 1
ATOM 1511 C CA . TRP A 1 192 ? -15.751 -4.317 6.877 1.00 85.25 192 TRP A CA 1
ATOM 1512 C C . TRP A 1 192 ? -16.260 -3.154 7.731 1.00 85.25 192 TRP A C 1
ATOM 1514 O O . TRP A 1 192 ? -16.904 -3.409 8.743 1.00 85.25 192 TRP A O 1
ATOM 1524 N N . ILE A 1 193 ? -16.058 -1.901 7.307 1.00 84.00 193 ILE A N 1
ATOM 1525 C CA . ILE A 1 193 ? -16.532 -0.703 8.021 1.00 84.00 193 ILE A CA 1
ATOM 1526 C C . ILE A 1 193 ? -18.057 -0.733 8.177 1.00 84.00 193 ILE A C 1
ATOM 1528 O O . ILE A 1 193 ? -18.562 -0.540 9.279 1.00 84.00 193 ILE A O 1
ATOM 1532 N N . ILE A 1 194 ? -18.799 -1.027 7.106 1.00 83.31 194 ILE A N 1
ATOM 1533 C CA . ILE A 1 194 ? -20.269 -1.101 7.112 1.00 83.31 194 ILE A CA 1
ATOM 1534 C C . ILE A 1 194 ? -20.754 -2.215 8.050 1.00 83.31 194 ILE A C 1
ATOM 1536 O O . ILE A 1 194 ? -21.672 -2.010 8.854 1.00 83.31 194 ILE A O 1
ATOM 1540 N N . SER A 1 195 ? -20.128 -3.393 7.971 1.00 79.75 195 SER A N 1
ATOM 1541 C CA . SER A 1 195 ? -20.450 -4.542 8.819 1.00 79.75 195 SER A CA 1
ATOM 1542 C C . SER A 1 195 ? -20.147 -4.247 10.286 1.00 79.75 195 SER A C 1
ATOM 1544 O O . SER A 1 195 ? -21.006 -4.436 11.147 1.00 79.75 195 SER A O 1
ATOM 1546 N N . ALA A 1 196 ? -18.954 -3.727 10.571 1.00 77.00 196 ALA A N 1
ATOM 1547 C CA . ALA A 1 196 ? -18.503 -3.387 11.910 1.00 77.00 196 ALA A CA 1
ATOM 1548 C C . ALA A 1 196 ? -19.300 -2.217 12.499 1.00 77.00 196 ALA A C 1
ATOM 1550 O O . ALA A 1 196 ? -19.553 -2.220 13.694 1.00 77.00 196 ALA A O 1
ATOM 1551 N N . ALA A 1 197 ? -19.790 -1.275 11.685 1.00 74.50 197 ALA A N 1
ATOM 1552 C CA . ALA A 1 197 ? -20.711 -0.211 12.095 1.00 74.50 197 ALA A CA 1
ATOM 1553 C C . ALA A 1 197 ? -22.150 -0.707 12.351 1.00 74.50 197 ALA A C 1
ATOM 1555 O O . ALA A 1 197 ? -23.003 0.077 12.770 1.00 74.50 197 ALA A O 1
ATOM 1556 N N . GLY A 1 198 ? -22.434 -2.000 12.149 1.00 66.56 198 GLY A N 1
ATOM 1557 C CA . GLY A 1 198 ? -23.703 -2.644 12.496 1.00 66.56 198 GLY A CA 1
ATOM 1558 C C . GLY A 1 198 ? -24.848 -2.432 11.510 1.00 66.56 198 GLY A C 1
ATOM 1559 O O . GLY A 1 198 ? -26.003 -2.656 11.876 1.00 66.56 198 GLY A O 1
ATOM 1560 N N . TYR A 1 199 ? -24.570 -2.028 10.268 1.00 57.97 199 TYR A N 1
ATOM 1561 C CA . TYR A 1 199 ? -25.622 -1.835 9.264 1.00 57.97 199 TYR A CA 1
ATOM 1562 C C . TYR A 1 199 ? -26.289 -3.151 8.821 1.00 57.97 199 TYR A C 1
ATOM 1564 O O . TYR A 1 199 ? -27.475 -3.142 8.499 1.00 57.97 199 TYR A O 1
ATOM 1572 N N . LYS A 1 200 ? -25.599 -4.301 8.910 1.00 49.34 200 LYS A N 1
ATOM 1573 C CA . LYS A 1 200 ? -26.204 -5.624 8.638 1.00 49.34 200 LYS A CA 1
ATOM 1574 C C . LYS A 1 200 ? -27.320 -6.000 9.623 1.00 49.34 200 LYS A C 1
ATOM 1576 O O . LYS A 1 200 ? -28.268 -6.676 9.244 1.00 49.34 200 LYS A O 1
ATOM 1581 N N . GLN A 1 201 ? -27.237 -5.539 10.871 1.00 45.56 201 GLN A N 1
ATOM 1582 C CA . GLN A 1 201 ? -28.180 -5.916 11.930 1.00 45.56 201 GLN A CA 1
ATOM 1583 C C . GLN A 1 201 ? -29.479 -5.095 11.880 1.00 45.56 201 GLN A C 1
ATOM 1585 O O . GLN A 1 201 ? -30.537 -5.583 12.263 1.00 45.56 201 GLN A O 1
ATOM 1590 N N . ARG A 1 202 ? -29.426 -3.862 11.353 1.00 43.09 202 ARG A N 1
ATOM 1591 C CA . ARG A 1 202 ? -30.626 -3.029 11.173 1.00 43.09 202 ARG A CA 1
ATOM 1592 C C . ARG A 1 202 ? -31.499 -3.461 10.000 1.00 43.09 202 ARG A C 1
ATOM 1594 O O . ARG A 1 202 ? -32.704 -3.297 10.112 1.00 43.09 202 ARG A O 1
ATOM 1601 N N . LEU A 1 203 ? -30.928 -3.985 8.913 1.00 44.50 203 LEU A N 1
ATOM 1602 C CA . LEU A 1 203 ? -31.702 -4.431 7.744 1.00 44.50 203 LEU A CA 1
ATOM 1603 C C . LEU A 1 203 ? -32.563 -5.662 8.068 1.00 44.50 203 LEU A C 1
ATOM 1605 O O . LEU A 1 203 ? -33.756 -5.644 7.795 1.00 44.50 203 LEU A O 1
ATOM 1609 N N . LEU A 1 204 ? -32.009 -6.655 8.772 1.00 45.53 204 LEU A N 1
ATOM 1610 C CA . LEU A 1 204 ? -32.748 -7.865 9.163 1.00 45.53 204 LEU A CA 1
ATOM 1611 C C . LEU A 1 204 ? -33.840 -7.595 10.216 1.00 45.53 204 LEU A C 1
ATOM 1613 O O . LEU A 1 204 ? -34.937 -8.134 10.110 1.00 45.53 204 LEU A O 1
ATOM 1617 N N . CYS A 1 205 ? -33.600 -6.701 11.185 1.00 48.50 205 CYS A N 1
ATOM 1618 C CA . CYS A 1 205 ? -34.642 -6.309 12.145 1.00 48.50 205 CYS A CA 1
ATOM 1619 C C . CYS A 1 205 ? -35.749 -5.432 11.534 1.00 48.50 205 CYS A C 1
ATOM 1621 O O . CYS A 1 205 ? -36.835 -5.361 12.103 1.00 48.50 205 CYS A O 1
ATOM 1623 N N . ARG A 1 206 ? -35.500 -4.735 10.414 1.00 45.69 206 ARG A N 1
ATOM 1624 C CA . ARG A 1 206 ? -36.525 -3.906 9.750 1.00 45.69 206 ARG A CA 1
ATOM 1625 C C . ARG A 1 206 ? -37.453 -4.714 8.847 1.00 45.69 206 ARG A C 1
ATOM 1627 O O . ARG A 1 206 ? -38.563 -4.262 8.599 1.00 45.69 206 ARG A O 1
ATOM 1634 N N . GLU A 1 207 ? -37.006 -5.877 8.380 1.00 49.31 207 GLU A N 1
ATOM 1635 C CA . GLU A 1 207 ? -37.785 -6.764 7.507 1.00 49.31 207 GLU A CA 1
ATOM 1636 C C . GLU A 1 207 ? -38.584 -7.831 8.268 1.00 49.31 207 GLU A C 1
ATOM 1638 O O . GLU A 1 207 ? -39.275 -8.625 7.641 1.00 49.31 207 GLU A O 1
ATOM 1643 N N . GLY A 1 208 ? -38.552 -7.842 9.607 1.00 42.47 208 GLY A N 1
ATOM 1644 C CA . GLY A 1 208 ? -39.425 -8.714 10.405 1.00 42.47 208 GLY A CA 1
ATOM 1645 C C . GLY A 1 208 ? -39.229 -10.213 10.143 1.00 42.47 208 GLY A C 1
ATOM 1646 O O . GLY A 1 208 ? -40.167 -10.983 10.306 1.00 42.47 208 GLY A O 1
ATOM 1647 N N . LEU A 1 209 ? -38.030 -10.624 9.721 1.00 49.12 209 LEU A N 1
ATOM 1648 C CA . LEU A 1 209 ? -37.662 -12.022 9.483 1.00 49.12 209 LEU A CA 1
ATOM 1649 C C . LEU A 1 209 ? -36.866 -12.579 10.675 1.00 49.12 209 LEU A C 1
ATOM 1651 O O . LEU A 1 209 ? -35.704 -12.963 10.529 1.00 49.12 209 LEU A O 1
ATOM 1655 N N . ALA A 1 210 ? -37.485 -12.575 11.857 1.00 44.72 210 ALA A N 1
ATOM 1656 C CA . ALA A 1 210 ? -37.007 -13.278 13.048 1.00 44.72 210 ALA A CA 1
ATOM 1657 C C . ALA A 1 210 ? -38.112 -14.185 13.592 1.00 44.72 210 ALA A C 1
ATOM 1659 O O . ALA A 1 210 ? -39.268 -13.707 13.657 1.00 44.72 210 ALA A O 1
#